Protein AF-A0A844Z0E2-F1 (afdb_monomer_lite)

Structure (mmCIF, N/CA/C/O backbone):
data_AF-A0A844Z0E2-F1
#
_entry.id   AF-A0A844Z0E2-F1
#
loop_
_atom_site.group_PDB
_atom_site.id
_atom_site.type_symbol
_atom_site.label_atom_id
_atom_site.label_alt_id
_atom_site.label_comp_id
_atom_site.label_asym_id
_atom_site.label_entity_id
_atom_site.label_seq_id
_atom_site.pdbx_PDB_ins_code
_atom_site.Cartn_x
_atom_site.Cartn_y
_atom_site.Cartn_z
_atom_site.occupancy
_atom_site.B_iso_or_equiv
_atom_site.auth_seq_id
_atom_site.auth_comp_id
_atom_site.auth_asym_id
_atom_site.auth_atom_id
_atom_site.pdbx_PDB_model_num
ATOM 1 N N . MET A 1 1 ? -2.773 -43.957 79.537 1.00 38.91 1 MET A N 1
ATOM 2 C CA . MET A 1 1 ? -1.539 -43.944 78.726 1.00 38.91 1 MET A CA 1
ATOM 3 C C . MET A 1 1 ? -1.920 -44.065 77.257 1.00 38.91 1 MET A C 1
ATOM 5 O O . MET A 1 1 ? -2.714 -44.929 76.933 1.00 38.91 1 MET A O 1
ATOM 9 N N . MET A 1 2 ? -1.406 -43.127 76.456 1.00 35.09 2 MET A N 1
ATOM 10 C CA . MET A 1 2 ? -1.197 -43.097 74.996 1.00 35.09 2 MET A CA 1
ATOM 11 C C . MET A 1 2 ? -2.259 -43.631 74.009 1.00 35.09 2 MET A C 1
ATOM 13 O O . MET A 1 2 ? -2.555 -44.814 73.916 1.00 35.09 2 MET A O 1
ATOM 17 N N . ARG A 1 3 ? -2.725 -42.669 73.198 1.00 41.31 3 ARG A N 1
ATOM 18 C CA . ARG A 1 3 ? -3.377 -42.765 71.882 1.00 41.31 3 ARG A CA 1
ATOM 19 C C . ARG A 1 3 ? -2.418 -43.295 70.801 1.00 41.31 3 ARG A C 1
ATOM 21 O O .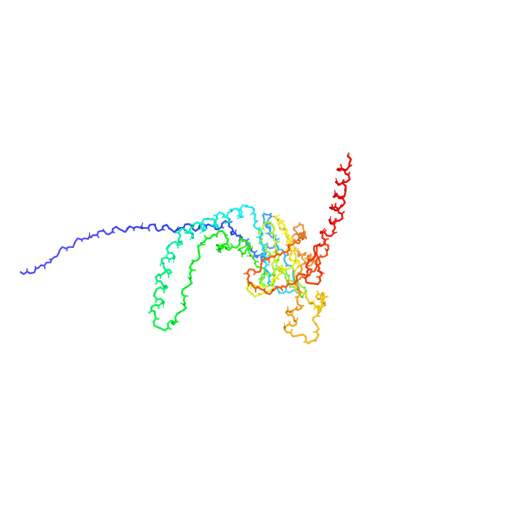 ARG A 1 3 ? -1.227 -43.026 70.920 1.00 41.31 3 ARG A O 1
ATOM 28 N N . ALA A 1 4 ? -2.983 -43.856 69.721 1.00 42.38 4 ALA A N 1
ATOM 29 C CA . ALA A 1 4 ? -2.605 -43.739 68.287 1.00 42.38 4 ALA A CA 1
ATOM 30 C C . ALA A 1 4 ? -2.852 -45.078 67.555 1.00 42.38 4 ALA A C 1
ATOM 32 O O . ALA A 1 4 ? -2.588 -46.125 68.124 1.00 42.38 4 ALA A O 1
ATOM 33 N N . ALA A 1 5 ? -3.306 -45.168 66.306 1.00 43.34 5 ALA A N 1
ATOM 34 C CA . ALA A 1 5 ? -3.869 -44.217 65.354 1.00 43.34 5 ALA A CA 1
ATOM 35 C C . ALA A 1 5 ? -4.550 -45.044 64.241 1.00 43.34 5 ALA A C 1
ATOM 37 O O . ALA A 1 5 ? -4.015 -46.064 63.811 1.00 43.34 5 ALA A O 1
ATOM 38 N N . LEU A 1 6 ? -5.719 -44.591 63.777 1.00 44.81 6 LEU A N 1
ATOM 39 C CA . LEU A 1 6 ? -6.310 -45.003 62.505 1.00 44.81 6 LEU A CA 1
ATOM 40 C C . LEU A 1 6 ? -5.523 -44.368 61.348 1.00 44.81 6 LEU A C 1
ATOM 42 O O . LEU A 1 6 ? -5.096 -43.219 61.443 1.00 44.81 6 LEU A O 1
ATOM 46 N N . SER A 1 7 ? -5.416 -45.065 60.221 1.00 41.72 7 SER A N 1
ATOM 47 C CA . SER A 1 7 ? -5.124 -44.451 58.922 1.00 41.72 7 SER A CA 1
ATOM 48 C C . SER A 1 7 ? -6.071 -45.036 57.883 1.00 41.72 7 SER A C 1
ATOM 50 O O . SER A 1 7 ? -5.912 -46.171 57.444 1.00 41.72 7 SER A O 1
ATOM 52 N N . ALA A 1 8 ? -7.092 -44.251 57.542 1.00 45.19 8 ALA A N 1
ATOM 53 C CA . ALA A 1 8 ? -7.965 -44.470 56.401 1.00 45.19 8 ALA A CA 1
ATOM 54 C C . ALA A 1 8 ? -7.398 -43.681 55.214 1.00 45.19 8 ALA A C 1
ATOM 56 O O . ALA A 1 8 ? -7.188 -42.472 55.305 1.00 45.19 8 ALA A O 1
ATOM 57 N N . VAL A 1 9 ? -7.129 -44.381 54.115 1.00 48.16 9 VAL A N 1
ATOM 58 C CA . VAL A 1 9 ? -6.693 -43.798 52.844 1.00 48.16 9 VAL A CA 1
ATOM 59 C C . VAL A 1 9 ? -7.925 -43.242 52.130 1.00 48.16 9 VAL A C 1
ATOM 61 O O . VAL A 1 9 ? -8.820 -43.995 51.756 1.00 48.16 9 VAL A O 1
ATOM 64 N N . ALA A 1 10 ? -7.979 -41.922 51.960 1.00 46.12 10 ALA A N 1
ATOM 65 C CA . ALA A 1 10 ? -8.990 -41.249 51.155 1.00 46.12 10 ALA A CA 1
ATOM 66 C C . ALA A 1 10 ? -8.540 -41.206 49.685 1.00 46.12 10 ALA A C 1
ATOM 68 O O . ALA A 1 10 ? -7.502 -40.626 49.365 1.00 46.12 10 ALA A O 1
ATOM 69 N N . LEU A 1 11 ? -9.331 -41.813 48.796 1.00 44.38 11 LEU A N 1
ATOM 70 C CA . LEU A 1 11 ? -9.227 -41.636 47.347 1.00 44.38 11 LEU A CA 1
ATOM 71 C C . LEU A 1 11 ? -9.666 -40.208 46.990 1.00 44.38 11 LEU A C 1
ATOM 73 O O . LEU A 1 11 ? -10.840 -39.864 47.121 1.00 44.38 11 LEU A O 1
ATOM 77 N N . ALA A 1 12 ? -8.733 -39.385 46.517 1.00 44.97 12 ALA A N 1
ATOM 78 C CA . ALA A 1 12 ? -9.038 -38.097 45.908 1.00 44.97 12 ALA A CA 1
ATOM 79 C C . ALA A 1 12 ? -9.375 -38.306 44.422 1.00 44.97 12 ALA A C 1
ATOM 81 O O . ALA A 1 12 ? -8.509 -38.652 43.619 1.00 44.97 12 ALA A O 1
ATOM 82 N N . ALA A 1 13 ? -10.641 -38.104 44.060 1.00 45.88 13 ALA A N 1
ATOM 83 C CA . ALA A 1 13 ? -11.079 -38.018 42.674 1.00 45.88 13 ALA A CA 1
ATOM 84 C C . ALA A 1 13 ? -10.630 -36.669 42.090 1.00 45.88 13 ALA A C 1
ATOM 86 O O . ALA A 1 13 ? -11.147 -35.616 42.462 1.00 45.88 13 ALA A O 1
ATOM 87 N N . ALA A 1 14 ? -9.647 -36.698 41.191 1.00 44.78 14 ALA A N 1
ATOM 88 C CA . ALA A 1 14 ? -9.224 -35.532 40.429 1.00 44.78 14 ALA A CA 1
ATOM 89 C C . ALA A 1 14 ? -10.253 -35.244 39.324 1.00 44.78 14 ALA A C 1
ATOM 91 O O . ALA A 1 14 ? -10.288 -35.902 38.285 1.00 44.78 14 ALA A O 1
ATOM 92 N N . SER A 1 15 ? -11.112 -34.258 39.562 1.00 45.56 15 SER A N 1
ATOM 93 C CA . SER A 1 15 ? -11.987 -33.663 38.558 1.00 45.56 15 SER A CA 1
ATOM 94 C C . SER A 1 15 ? -11.149 -32.907 37.521 1.00 45.56 15 SER A C 1
ATOM 96 O O . SER A 1 15 ? -10.687 -31.794 37.772 1.00 45.56 15 SER A O 1
ATOM 98 N N . LEU A 1 16 ? -10.956 -33.525 36.353 1.00 44.38 16 LEU A N 1
ATOM 99 C CA . LEU A 1 16 ? -10.471 -32.882 35.132 1.00 44.38 16 LEU A CA 1
ATOM 100 C C . LEU A 1 16 ? -11.496 -31.833 34.683 1.00 44.38 16 LEU A C 1
ATOM 102 O O . LEU A 1 16 ? -12.462 -32.136 33.986 1.00 44.38 16 LEU A O 1
ATOM 106 N N . ALA A 1 17 ? -11.287 -30.588 35.101 1.00 45.22 17 ALA A N 1
ATOM 107 C CA . ALA A 1 17 ? -11.922 -29.443 34.476 1.00 45.22 17 ALA A CA 1
ATOM 108 C C . ALA A 1 17 ? -11.353 -29.309 33.055 1.00 45.22 17 ALA A C 1
ATOM 110 O O . ALA A 1 17 ? -10.224 -28.859 32.866 1.00 45.22 17 ALA A O 1
ATOM 111 N N . LEU A 1 18 ? -12.135 -29.733 32.062 1.00 42.28 18 LEU A N 1
ATOM 112 C CA . LEU A 1 18 ? -11.982 -29.320 30.671 1.00 42.28 18 LEU A CA 1
ATOM 113 C C . LEU A 1 18 ? -12.127 -27.797 30.631 1.00 42.28 18 LEU A C 1
ATOM 115 O O . LEU A 1 18 ? -13.232 -27.261 30.560 1.00 42.28 18 LEU A O 1
ATOM 119 N N . THR A 1 19 ? -11.008 -27.086 30.721 1.00 39.78 19 THR A N 1
ATOM 120 C CA . THR A 1 19 ? -10.943 -25.684 30.335 1.00 39.78 19 THR A CA 1
ATOM 121 C C . THR A 1 19 ? -11.198 -25.638 28.835 1.00 39.78 19 THR A C 1
ATOM 123 O O . THR A 1 19 ? -10.321 -25.927 28.023 1.00 39.78 19 THR A O 1
ATOM 126 N N . ALA A 1 20 ? -12.438 -25.328 28.459 1.00 40.16 20 ALA A N 1
ATOM 127 C CA . ALA A 1 20 ? -12.763 -24.925 27.105 1.00 40.16 20 ALA A CA 1
ATOM 128 C C . ALA A 1 20 ? -11.902 -23.699 26.789 1.00 40.16 20 ALA A C 1
ATOM 130 O O . ALA A 1 20 ? -12.198 -22.586 27.219 1.00 40.16 20 ALA A O 1
ATOM 131 N N . VAL A 1 21 ? -10.785 -23.915 26.094 1.00 38.97 21 VAL A N 1
ATOM 132 C CA . VAL A 1 21 ? -10.086 -22.832 25.414 1.00 38.97 21 VAL A CA 1
ATOM 133 C C . VAL A 1 21 ? -11.130 -22.267 24.458 1.00 38.97 21 VAL A C 1
ATOM 135 O O . VAL A 1 21 ? -11.623 -23.036 23.626 1.00 38.97 21 VAL A O 1
ATOM 138 N N . PRO A 1 22 ? -11.553 -20.997 24.598 1.00 45.78 22 PRO A N 1
ATOM 139 C CA . PRO A 1 22 ? -12.484 -20.424 23.645 1.00 45.78 22 PRO A CA 1
ATOM 140 C C . PRO A 1 22 ? -11.850 -20.617 22.274 1.00 45.78 22 PRO A C 1
ATOM 142 O O . PRO A 1 22 ? -10.705 -20.206 22.061 1.00 45.78 22 PRO A O 1
ATOM 145 N N . LEU A 1 23 ? -12.558 -21.325 21.389 1.00 39.97 23 LEU A N 1
ATOM 146 C CA . LEU A 1 23 ? -12.176 -21.442 19.993 1.00 39.97 23 LEU A CA 1
ATOM 147 C C . LEU A 1 23 ? -12.015 -20.000 19.526 1.00 39.97 23 LEU A C 1
ATOM 149 O O . LEU A 1 23 ? -12.993 -19.257 19.459 1.00 39.97 23 LEU A O 1
ATOM 153 N N . ARG A 1 24 ? -10.769 -19.564 19.345 1.00 45.09 24 ARG A N 1
ATOM 154 C CA . ARG A 1 24 ? -10.482 -18.221 18.871 1.00 45.09 24 ARG A CA 1
ATOM 155 C C . ARG A 1 24 ? -11.102 -18.190 17.483 1.00 45.09 24 ARG A C 1
ATOM 157 O O . ARG A 1 24 ? -10.593 -18.868 16.594 1.00 45.09 24 ARG A O 1
ATOM 164 N N . ALA A 1 25 ? -12.261 -17.544 17.353 1.00 53.84 25 ALA A N 1
ATOM 165 C CA . ALA A 1 25 ? -12.946 -17.437 16.078 1.00 53.84 25 ALA A CA 1
ATOM 166 C C . ALA A 1 25 ? -11.911 -16.922 15.077 1.00 53.84 25 ALA A C 1
ATOM 168 O O . ALA A 1 25 ? -11.256 -15.910 15.342 1.00 53.84 25 ALA A O 1
ATOM 169 N N . GLN A 1 26 ? -11.670 -17.693 14.015 1.00 62.66 26 GLN A N 1
ATOM 170 C CA . GLN A 1 26 ? -10.791 -17.253 12.940 1.00 62.66 26 GLN A CA 1
ATOM 171 C C . GLN A 1 26 ? -11.344 -15.921 12.457 1.00 62.66 26 GLN A C 1
ATOM 173 O O . GLN A 1 26 ? -12.541 -15.833 12.192 1.00 62.66 26 GLN A O 1
ATOM 178 N N . ASP A 1 27 ? -10.502 -14.890 12.428 1.00 70.75 27 ASP A N 1
ATOM 179 C CA . ASP A 1 27 ? -10.908 -13.589 11.920 1.00 70.75 27 ASP A CA 1
ATOM 180 C C . ASP A 1 27 ? -11.259 -13.773 10.434 1.00 70.75 27 ASP A C 1
ATOM 182 O O . ASP A 1 27 ? -10.357 -14.034 9.636 1.00 70.75 27 ASP A O 1
ATOM 186 N N . PRO A 1 28 ? -12.543 -13.680 10.044 1.00 68.75 28 PRO A N 1
ATOM 187 C CA . PRO A 1 28 ? -12.964 -13.879 8.656 1.00 68.75 28 PRO A CA 1
ATOM 188 C C . PRO A 1 28 ? -12.403 -12.798 7.718 1.00 68.75 28 PRO A C 1
ATOM 190 O O . PRO A 1 28 ? -12.482 -12.928 6.498 1.00 68.75 28 PRO A O 1
ATOM 193 N N . THR A 1 29 ? -11.830 -11.730 8.280 1.00 74.75 29 THR A N 1
ATOM 194 C CA . THR A 1 29 ? -11.151 -10.664 7.545 1.00 74.75 29 THR A CA 1
ATOM 195 C C . THR A 1 29 ? -9.641 -10.885 7.426 1.00 74.75 29 THR A C 1
ATOM 197 O O . THR A 1 29 ? -8.971 -10.107 6.740 1.00 74.75 29 THR A O 1
ATOM 200 N N . ALA A 1 30 ? -9.093 -11.944 8.032 1.00 81.00 30 ALA A N 1
ATOM 201 C CA . ALA A 1 30 ? -7.705 -12.332 7.828 1.00 81.00 30 ALA A CA 1
ATOM 202 C C . ALA A 1 30 ? -7.477 -12.817 6.389 1.00 81.00 30 ALA A C 1
ATOM 204 O O . ALA A 1 30 ? -8.373 -13.337 5.722 1.00 81.00 30 ALA A O 1
ATOM 205 N N . PHE A 1 31 ? -6.252 -12.646 5.907 1.00 89.31 31 PHE A N 1
ATOM 206 C CA . PHE A 1 31 ? -5.816 -13.152 4.614 1.00 89.31 31 PHE A CA 1
ATOM 207 C C . PHE A 1 31 ? -4.377 -13.647 4.724 1.00 89.31 31 PHE A C 1
ATOM 209 O O . PHE A 1 31 ? -3.625 -13.228 5.607 1.00 89.31 31 PHE A O 1
ATOM 216 N N . GLU A 1 32 ? -4.002 -14.544 3.821 1.00 90.62 32 GLU A N 1
ATOM 217 C CA . GLU A 1 32 ? -2.660 -15.110 3.769 1.00 90.62 32 GLU A CA 1
ATOM 218 C C . GLU A 1 32 ? -1.903 -14.567 2.560 1.00 90.62 32 GLU A C 1
ATOM 220 O O . GLU A 1 32 ? -2.464 -14.361 1.484 1.00 90.62 32 GLU A O 1
ATOM 225 N N . TYR A 1 33 ? -0.607 -14.349 2.751 1.00 95.31 33 TYR A N 1
ATOM 226 C CA . TYR A 1 33 ? 0.342 -14.062 1.687 1.00 95.31 33 TYR A CA 1
ATOM 227 C C . TYR A 1 33 ? 1.681 -14.704 2.046 1.00 95.31 33 TYR A C 1
ATOM 229 O O . TYR A 1 33 ? 2.017 -14.856 3.225 1.00 95.31 33 TYR A O 1
ATOM 237 N N . ARG A 1 34 ? 2.459 -15.112 1.043 1.00 95.81 34 ARG A N 1
ATOM 238 C CA . ARG A 1 34 ? 3.703 -15.856 1.282 1.00 95.81 34 ARG A CA 1
ATOM 239 C C . ARG A 1 34 ? 4.715 -15.640 0.171 1.00 95.81 34 ARG A C 1
ATOM 241 O O . ARG A 1 34 ? 4.372 -15.714 -1.001 1.00 95.81 34 ARG A O 1
ATOM 248 N N . ALA A 1 35 ? 5.979 -15.454 0.542 1.00 96.19 35 ALA A N 1
ATOM 249 C CA . ALA A 1 35 ? 7.072 -15.420 -0.422 1.00 96.19 35 ALA A CA 1
ATOM 250 C C . ALA A 1 35 ? 7.248 -16.791 -1.094 1.00 96.19 35 ALA A C 1
ATOM 252 O O . ALA A 1 35 ? 7.368 -17.813 -0.413 1.00 96.19 35 ALA A O 1
ATOM 253 N N . VAL A 1 36 ? 7.323 -16.807 -2.420 1.00 94.81 36 VAL A N 1
ATOM 254 C CA . VAL A 1 36 ? 7.721 -17.983 -3.195 1.00 94.81 36 VAL A CA 1
ATOM 255 C C . VAL A 1 36 ? 9.24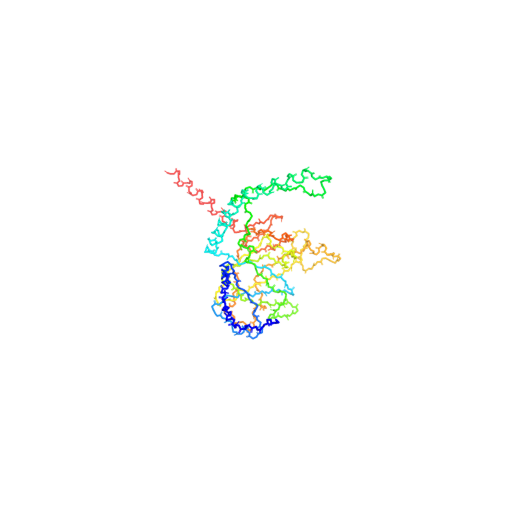7 -18.001 -3.259 1.00 94.81 36 VAL A C 1
ATOM 257 O O . VAL A 1 36 ? 9.865 -17.044 -3.716 1.00 94.81 36 VAL A O 1
ATOM 260 N N . THR A 1 37 ? 9.875 -19.073 -2.775 1.00 86.44 37 THR A N 1
ATOM 261 C CA . THR A 1 37 ? 11.340 -19.169 -2.669 1.00 86.44 37 THR A CA 1
ATOM 262 C C . THR A 1 37 ? 11.893 -20.393 -3.398 1.00 86.44 37 THR A C 1
ATOM 264 O O . THR A 1 37 ? 11.257 -21.445 -3.465 1.00 86.44 37 THR A O 1
ATOM 267 N N . GLY A 1 38 ? 13.116 -20.271 -3.929 1.00 76.19 38 GLY A N 1
ATOM 268 C CA . GLY A 1 38 ? 13.888 -21.393 -4.473 1.00 76.19 38 GLY A CA 1
ATOM 269 C C . GLY A 1 38 ? 13.162 -22.190 -5.566 1.00 76.19 38 GLY A C 1
ATOM 270 O O . GLY A 1 38 ? 12.667 -21.618 -6.531 1.00 76.19 38 GLY A O 1
ATOM 271 N N . ARG A 1 39 ? 13.111 -23.522 -5.402 1.00 63.53 39 ARG A N 1
ATOM 272 C CA . ARG A 1 39 ? 12.500 -24.476 -6.353 1.00 63.53 39 ARG A CA 1
ATOM 273 C C . ARG A 1 39 ? 10.981 -24.334 -6.490 1.00 63.53 39 ARG A C 1
ATOM 275 O O . ARG A 1 39 ? 10.416 -24.835 -7.451 1.00 63.53 39 ARG A O 1
ATOM 282 N N . SER A 1 40 ? 10.319 -23.648 -5.557 1.00 74.19 40 SER A N 1
ATOM 283 C CA . SER A 1 40 ? 8.864 -23.462 -5.592 1.00 74.19 40 SER A CA 1
ATOM 284 C C . SER A 1 40 ? 8.403 -22.569 -6.747 1.00 74.19 40 SER A C 1
ATOM 286 O O . SER A 1 40 ? 7.227 -22.586 -7.084 1.00 74.19 40 SER A O 1
ATOM 288 N N . VAL A 1 41 ? 9.314 -21.804 -7.364 1.00 79.38 41 VAL A N 1
ATOM 289 C CA . VAL A 1 41 ? 9.002 -20.964 -8.532 1.00 79.38 41 VAL A CA 1
ATOM 290 C C . VAL A 1 41 ? 8.624 -21.816 -9.751 1.00 79.38 41 VAL A C 1
ATOM 292 O O . VAL A 1 41 ? 7.747 -21.426 -10.507 1.00 79.38 41 VAL A O 1
ATOM 295 N N . GLU A 1 42 ? 9.215 -23.004 -9.901 1.00 76.50 42 GLU A N 1
ATOM 296 C CA . GLU A 1 42 ? 8.946 -23.916 -11.026 1.00 76.50 42 GLU A CA 1
ATOM 297 C C . GLU A 1 42 ? 7.621 -24.690 -10.862 1.00 76.50 42 GLU A C 1
ATOM 299 O O . GLU A 1 42 ? 7.166 -25.351 -11.793 1.00 76.50 42 GLU A O 1
ATOM 304 N N . ALA A 1 43 ? 6.994 -24.623 -9.681 1.00 86.31 43 ALA A N 1
ATOM 305 C CA . ALA A 1 43 ? 5.803 -25.389 -9.316 1.00 86.31 43 ALA A CA 1
ATOM 306 C C . ALA A 1 43 ? 4.718 -24.487 -8.703 1.00 86.31 43 ALA A C 1
ATOM 308 O O . ALA A 1 43 ? 4.263 -24.712 -7.579 1.00 86.31 43 ALA A O 1
ATOM 309 N N . LEU A 1 44 ? 4.324 -23.441 -9.435 1.00 93.06 44 LEU A N 1
ATOM 310 C CA . LEU A 1 44 ? 3.231 -22.559 -9.025 1.00 93.06 44 LEU A CA 1
ATOM 311 C C . LEU A 1 44 ? 1.883 -23.294 -9.078 1.00 93.06 44 LEU A C 1
ATOM 313 O O . LEU A 1 44 ? 1.573 -24.002 -10.035 1.00 93.06 44 LEU A O 1
ATOM 317 N N . ASP A 1 45 ? 1.074 -23.106 -8.040 1.00 93.62 45 ASP A N 1
ATOM 318 C CA . ASP A 1 45 ? -0.267 -23.666 -7.914 1.00 93.62 45 ASP A CA 1
ATOM 319 C C . ASP A 1 45 ? -1.251 -22.855 -8.781 1.00 93.62 45 ASP A C 1
ATOM 321 O O . ASP A 1 45 ? -1.444 -21.659 -8.534 1.00 93.62 45 ASP A O 1
ATOM 325 N N . PRO A 1 46 ? -1.919 -23.469 -9.776 1.00 94.19 46 PRO A N 1
ATOM 326 C CA . PRO A 1 46 ? -2.834 -22.760 -10.668 1.00 94.19 46 PRO A CA 1
ATOM 327 C C . PRO A 1 46 ? -4.103 -22.249 -9.967 1.00 94.19 46 PRO A C 1
ATOM 329 O O . PRO A 1 46 ? -4.856 -21.476 -10.554 1.00 94.19 46 PRO A O 1
ATOM 332 N N . THR A 1 47 ? -4.369 -22.664 -8.728 1.00 95.56 47 THR A N 1
ATOM 333 C CA . THR A 1 47 ? -5.501 -22.174 -7.926 1.00 95.56 47 THR A CA 1
ATOM 334 C C . THR A 1 47 ? -5.177 -20.894 -7.155 1.00 95.56 47 THR A C 1
ATOM 336 O O . THR A 1 47 ? -6.076 -20.263 -6.596 1.00 95.56 47 THR A O 1
ATOM 339 N N . LYS A 1 48 ? -3.903 -20.485 -7.126 1.00 96.81 48 LYS A N 1
ATOM 340 C CA . LYS A 1 48 ? -3.414 -19.324 -6.379 1.00 96.81 48 LYS A CA 1
ATOM 341 C C . LYS A 1 48 ? -3.100 -18.158 -7.301 1.00 96.81 48 LYS A C 1
ATOM 343 O O . LYS A 1 48 ? -2.775 -18.348 -8.469 1.00 96.81 48 LYS A O 1
ATOM 348 N N . ALA A 1 49 ? -3.208 -16.945 -6.771 1.00 98.06 49 ALA A N 1
ATOM 349 C CA . ALA A 1 49 ? -2.768 -15.740 -7.457 1.00 98.06 49 ALA A CA 1
ATOM 350 C C . ALA A 1 49 ? -1.369 -15.348 -6.977 1.00 98.06 49 ALA A C 1
ATOM 352 O O . ALA A 1 49 ? -0.998 -15.585 -5.823 1.00 98.06 49 ALA A O 1
ATOM 353 N N . TYR A 1 50 ? -0.598 -14.735 -7.869 1.00 98.19 50 TYR A N 1
ATOM 354 C CA . TYR A 1 50 ? 0.770 -14.337 -7.582 1.00 98.19 50 TYR A CA 1
ATOM 355 C C . TYR A 1 50 ? 1.026 -12.887 -7.975 1.00 98.19 50 TYR A C 1
ATOM 357 O O . TYR A 1 50 ? 0.552 -12.411 -9.007 1.00 98.19 50 TYR A O 1
ATOM 365 N N . LEU A 1 51 ? 1.825 -12.204 -7.160 1.00 98.56 51 LEU A N 1
ATOM 366 C CA . LEU A 1 51 ? 2.340 -10.867 -7.419 1.00 98.56 51 LEU A CA 1
ATOM 367 C C . LEU A 1 51 ? 3.858 -10.951 -7.597 1.00 98.56 51 LEU A C 1
ATOM 369 O O . LEU A 1 51 ? 4.574 -11.345 -6.672 1.00 98.56 51 LEU A O 1
ATOM 373 N N . LEU A 1 52 ? 4.333 -10.588 -8.788 1.00 98.31 52 LEU A N 1
ATOM 374 C CA . LEU A 1 52 ? 5.751 -10.423 -9.093 1.00 98.31 52 LEU A CA 1
ATOM 375 C C . LEU A 1 52 ? 6.093 -8.935 -9.039 1.00 98.31 52 LEU A C 1
ATOM 377 O O . LEU A 1 52 ? 5.564 -8.139 -9.810 1.00 98.31 52 LEU A O 1
ATOM 381 N N . VAL A 1 53 ? 6.983 -8.565 -8.129 1.00 98.25 53 VAL A N 1
ATOM 382 C CA . VAL A 1 53 ? 7.448 -7.188 -7.969 1.00 98.25 53 VAL A CA 1
ATOM 383 C C . VAL A 1 53 ? 8.863 -7.076 -8.509 1.00 98.25 53 VAL A C 1
ATOM 385 O O . VAL A 1 53 ? 9.763 -7.772 -8.040 1.00 98.25 53 VAL A O 1
ATOM 388 N N . GLU A 1 54 ? 9.048 -6.180 -9.468 1.00 98.00 54 GLU A N 1
ATOM 389 C CA . GLU A 1 54 ? 10.335 -5.775 -10.020 1.00 98.00 54 GLU A CA 1
ATOM 390 C C . GLU A 1 54 ? 10.751 -4.419 -9.437 1.00 98.00 54 GLU A C 1
ATOM 392 O O . GLU A 1 54 ? 9.950 -3.485 -9.373 1.00 98.00 54 GLU A O 1
ATOM 397 N N . ALA A 1 55 ? 12.017 -4.283 -9.046 1.00 97.19 55 ALA A N 1
ATOM 398 C CA . ALA A 1 55 ? 12.606 -3.001 -8.660 1.00 97.19 55 ALA A CA 1
ATOM 399 C C . ALA A 1 55 ? 14.096 -2.944 -9.032 1.00 97.19 55 ALA A C 1
ATOM 401 O O . ALA A 1 55 ? 14.734 -3.991 -9.075 1.00 97.19 55 ALA A O 1
ATOM 402 N N . PRO A 1 56 ? 14.705 -1.759 -9.237 1.00 93.88 56 PRO A N 1
ATOM 403 C CA . PRO A 1 56 ? 16.121 -1.633 -9.617 1.00 93.88 56 PRO A CA 1
ATOM 404 C C . PRO A 1 56 ? 17.118 -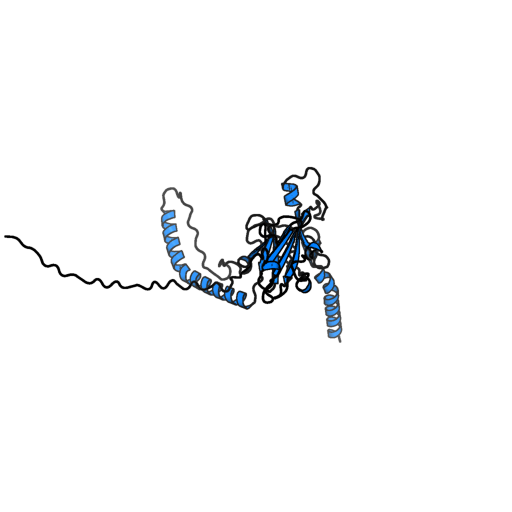1.992 -8.501 1.00 93.88 56 PRO A C 1
ATOM 406 O O . PRO A 1 56 ? 18.328 -1.963 -8.693 1.00 93.88 56 P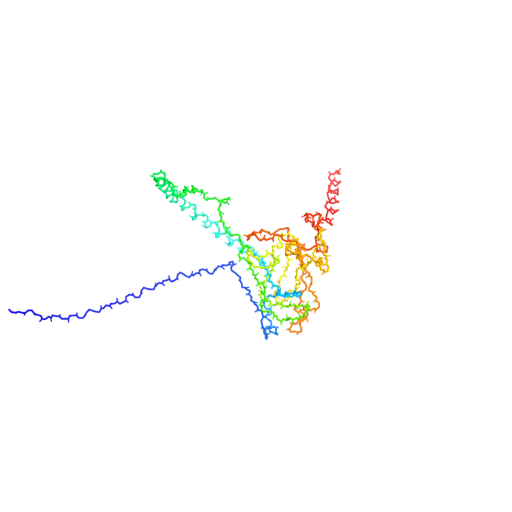RO A O 1
ATOM 409 N N . GLY A 1 57 ? 16.628 -2.299 -7.305 1.00 92.06 57 GLY A N 1
ATOM 410 C CA . GLY A 1 57 ? 17.438 -2.639 -6.148 1.00 92.06 57 GLY A CA 1
ATOM 411 C C . GLY A 1 57 ? 16.555 -3.141 -5.021 1.00 92.06 57 GLY A C 1
ATOM 412 O O . GLY A 1 57 ? 15.362 -3.362 -5.210 1.00 92.06 57 GLY A O 1
ATOM 413 N N . MET A 1 58 ? 17.139 -3.318 -3.839 1.00 92.38 58 MET A N 1
ATOM 414 C CA . MET A 1 58 ? 16.408 -3.770 -2.661 1.00 92.38 58 MET A CA 1
ATOM 415 C C . MET A 1 58 ? 15.330 -2.757 -2.266 1.00 92.38 58 MET A C 1
ATOM 417 O O . MET A 1 58 ? 15.630 -1.596 -2.000 1.00 92.38 58 MET A O 1
ATOM 421 N N . ILE A 1 59 ? 14.089 -3.224 -2.184 1.00 93.12 59 ILE A N 1
ATOM 422 C CA . ILE A 1 59 ? 12.951 -2.419 -1.755 1.00 93.12 59 ILE A CA 1
ATOM 423 C C . ILE A 1 59 ? 12.220 -3.088 -0.602 1.00 93.12 59 ILE A C 1
ATOM 425 O O . ILE A 1 59 ? 12.318 -4.294 -0.377 1.00 93.12 59 ILE A O 1
ATOM 429 N N . LEU A 1 60 ? 11.441 -2.276 0.093 1.00 95.19 60 LEU A N 1
ATOM 430 C CA . LEU A 1 60 ? 10.406 -2.721 0.999 1.00 95.19 60 LEU A CA 1
ATOM 431 C C . LEU A 1 60 ? 9.124 -2.067 0.517 1.00 95.19 60 LEU A C 1
ATOM 433 O O . LEU A 1 60 ? 9.075 -0.846 0.447 1.00 95.19 60 LEU A O 1
ATOM 437 N N . SER A 1 61 ? 8.136 -2.845 0.102 1.00 95.38 61 SER A N 1
ATOM 438 C CA . SER A 1 61 ? 6.895 -2.313 -0.466 1.00 95.38 61 SER A CA 1
ATOM 439 C C . SER A 1 61 ? 5.700 -2.795 0.322 1.00 95.38 61 SER A C 1
ATOM 441 O O . SER A 1 61 ? 5.671 -3.932 0.789 1.00 95.38 61 SER A O 1
ATOM 443 N N . THR A 1 62 ? 4.721 -1.917 0.475 1.00 95.38 62 THR A N 1
ATOM 444 C CA . THR A 1 62 ? 3.497 -2.193 1.210 1.00 95.38 62 THR A CA 1
ATOM 445 C C . THR A 1 62 ? 2.309 -2.136 0.262 1.00 95.38 62 THR A C 1
ATOM 447 O O . THR A 1 62 ? 2.172 -1.205 -0.533 1.00 95.38 62 THR A O 1
ATOM 450 N N . TRP A 1 63 ? 1.435 -3.124 0.388 1.00 95.69 63 TRP A N 1
ATOM 451 C CA . TRP A 1 63 ? 0.304 -3.375 -0.494 1.00 95.69 63 TRP A CA 1
ATOM 452 C C . TRP A 1 63 ? -0.962 -3.568 0.332 1.00 95.69 63 TRP A C 1
ATOM 454 O O . TRP A 1 63 ? -0.896 -3.965 1.495 1.00 95.69 63 TRP A O 1
ATOM 464 N N . LEU A 1 64 ? -2.107 -3.284 -0.275 1.00 94.94 64 LEU A N 1
ATOM 465 C CA . LEU A 1 64 ? -3.436 -3.426 0.310 1.00 94.94 64 LEU A CA 1
ATOM 466 C C . LEU A 1 64 ? -4.232 -4.426 -0.515 1.00 94.94 64 LEU A C 1
ATOM 468 O O . LEU A 1 64 ? -4.300 -4.279 -1.731 1.00 94.94 64 LEU A O 1
ATOM 472 N N . VAL A 1 65 ? -4.855 -5.403 0.135 1.00 95.56 65 VAL A N 1
ATOM 473 C CA . VAL A 1 65 ? -5.850 -6.276 -0.496 1.00 95.56 65 VAL A CA 1
ATOM 474 C C . VAL A 1 65 ? -7.223 -5.689 -0.235 1.00 95.56 65 VAL A C 1
ATOM 476 O O . VAL A 1 65 ? -7.651 -5.586 0.919 1.00 95.56 65 VAL A O 1
ATOM 479 N N . MET A 1 66 ? -7.931 -5.337 -1.300 1.00 93.62 66 MET A N 1
ATOM 480 C CA . MET A 1 66 ? -9.251 -4.747 -1.158 1.00 93.62 66 MET A CA 1
ATOM 481 C C . MET A 1 66 ? -10.262 -5.791 -0.693 1.00 93.62 66 MET A C 1
ATOM 483 O O . MET A 1 66 ? -10.285 -6.903 -1.227 1.00 93.62 66 MET A O 1
ATOM 487 N N . PRO A 1 67 ? -11.071 -5.467 0.329 1.00 92.69 67 PRO A N 1
ATOM 488 C CA . PRO A 1 67 ? -12.056 -6.399 0.829 1.00 92.69 67 PRO A CA 1
ATOM 489 C C . PRO A 1 67 ? -13.223 -6.532 -0.147 1.00 92.69 67 PRO A C 1
ATOM 491 O O . PRO A 1 67 ? -13.691 -5.539 -0.722 1.00 92.69 67 PRO A O 1
ATOM 494 N N . ASP A 1 68 ? -13.704 -7.763 -0.286 1.00 91.19 68 ASP A N 1
ATOM 495 C CA . ASP A 1 68 ? -14.939 -8.062 -1.001 1.00 91.19 68 ASP A CA 1
ATOM 496 C C . ASP A 1 68 ? -16.182 -7.643 -0.192 1.00 91.19 68 ASP A C 1
ATOM 498 O O . ASP A 1 68 ? -16.105 -7.197 0.958 1.00 91.19 68 ASP A O 1
ATOM 502 N N . GLU A 1 69 ? -17.355 -7.751 -0.812 1.00 91.88 69 GLU A N 1
ATOM 503 C CA . GLU A 1 69 ? -18.623 -7.356 -0.197 1.00 91.88 69 GLU A CA 1
ATOM 504 C C . GLU A 1 69 ? -18.947 -8.166 1.067 1.00 91.88 69 GLU A C 1
ATOM 506 O O . GLU A 1 69 ? -19.416 -7.603 2.059 1.00 91.88 69 GLU A O 1
ATOM 511 N N . ALA A 1 70 ? -18.641 -9.466 1.077 1.00 91.00 70 ALA A N 1
ATOM 512 C CA . ALA A 1 70 ? -18.895 -10.325 2.228 1.00 91.00 70 ALA A CA 1
ATOM 513 C C . ALA A 1 70 ? -18.014 -9.925 3.422 1.00 91.00 70 ALA A C 1
ATOM 515 O O . ALA A 1 70 ? -18.498 -9.833 4.550 1.00 91.00 70 ALA A O 1
ATOM 516 N N . GLN A 1 71 ? -16.742 -9.613 3.172 1.00 91.50 71 GLN A N 1
ATOM 517 C CA . GLN A 1 71 ? -15.802 -9.114 4.175 1.00 91.50 71 GLN A CA 1
ATOM 518 C C . GLN A 1 71 ? -16.218 -7.741 4.715 1.00 91.50 71 GLN A C 1
ATOM 520 O O . GLN A 1 71 ? -16.108 -7.503 5.918 1.00 91.50 71 GLN A O 1
ATOM 525 N N . ARG A 1 72 ? -16.735 -6.846 3.861 1.00 92.81 72 ARG A N 1
ATOM 526 C CA . ARG A 1 72 ? -17.279 -5.547 4.297 1.00 92.81 72 ARG A CA 1
ATOM 527 C C . ARG A 1 72 ? -18.511 -5.717 5.183 1.00 92.81 72 ARG A C 1
ATOM 529 O O . ARG A 1 72 ? -18.580 -5.104 6.246 1.00 92.81 72 ARG A O 1
ATOM 536 N N . ALA A 1 73 ? -19.451 -6.573 4.787 1.00 93.56 73 ALA A N 1
ATOM 537 C CA . ALA A 1 73 ? -20.655 -6.852 5.569 1.00 93.56 73 ALA A CA 1
ATOM 538 C C . ALA A 1 73 ? -20.325 -7.484 6.931 1.00 93.56 73 ALA A C 1
ATOM 540 O O . ALA A 1 73 ? -20.924 -7.152 7.956 1.00 93.56 73 ALA A O 1
ATOM 541 N N . GLU A 1 74 ? -19.340 -8.378 6.952 1.00 92.44 74 GLU A N 1
ATOM 542 C CA . GLU A 1 74 ? -18.812 -8.987 8.166 1.00 92.44 74 GLU A CA 1
ATOM 543 C C . GLU A 1 74 ? -18.198 -7.953 9.113 1.00 92.44 74 GLU A C 1
ATOM 545 O O . GLU A 1 74 ? -18.556 -7.905 10.292 1.00 92.44 74 GLU A O 1
ATOM 550 N N . TRP A 1 75 ? -17.309 -7.103 8.595 1.00 93.56 75 TRP A N 1
ATOM 551 C CA . TRP A 1 75 ? -16.684 -6.033 9.367 1.00 93.56 75 TRP A CA 1
ATOM 552 C C . TRP A 1 75 ? -17.722 -5.070 9.945 1.00 93.56 75 TRP A C 1
ATOM 554 O O . TRP A 1 75 ? -17.635 -4.727 11.124 1.00 93.56 75 TRP A O 1
ATOM 564 N N . GLU A 1 76 ? -18.737 -4.692 9.164 1.00 94.62 76 GLU A N 1
ATOM 565 C CA . GLU A 1 76 ? -19.790 -3.788 9.633 1.00 94.62 76 GLU A CA 1
ATOM 566 C C . GLU A 1 76 ? -20.607 -4.437 10.751 1.00 94.62 76 GLU A C 1
ATOM 568 O O . GLU A 1 76 ? -20.876 -3.815 11.779 1.00 94.62 76 GLU A O 1
ATOM 573 N N . ARG A 1 77 ? -20.929 -5.729 10.627 1.00 95.31 77 ARG A N 1
ATOM 574 C CA . ARG A 1 77 ? -21.611 -6.460 11.698 1.00 95.31 77 ARG A CA 1
ATOM 575 C C . ARG A 1 77 ? -20.783 -6.490 12.984 1.00 95.31 77 ARG A C 1
ATOM 577 O O . ARG A 1 77 ? -21.333 -6.287 14.068 1.00 95.31 77 ARG A O 1
ATOM 584 N N . GLN A 1 78 ? -19.476 -6.727 12.879 1.00 94.12 78 GLN A N 1
ATOM 585 C CA . GLN A 1 78 ? -18.569 -6.710 14.030 1.00 94.12 78 GLN A CA 1
ATOM 586 C C . GLN A 1 78 ? -18.476 -5.315 14.657 1.00 94.12 78 GLN A C 1
ATOM 588 O O . GLN A 1 78 ? -18.542 -5.190 15.881 1.00 94.12 78 GLN A O 1
ATOM 593 N N . ARG A 1 79 ? -18.389 -4.267 13.830 1.00 95.00 79 ARG A N 1
ATOM 594 C CA . ARG A 1 79 ? -18.394 -2.868 14.269 1.00 95.00 79 ARG A CA 1
ATOM 595 C C . ARG A 1 79 ? -19.666 -2.533 15.043 1.00 95.00 79 ARG A C 1
ATOM 597 O O . ARG A 1 79 ? -19.575 -1.977 16.134 1.00 95.00 79 ARG A O 1
ATOM 604 N N . GLN A 1 80 ? -20.836 -2.903 14.521 1.00 97.00 80 GLN A N 1
ATOM 605 C CA . GLN A 1 80 ? -22.122 -2.647 15.177 1.00 97.00 80 GLN A CA 1
ATOM 606 C C . GLN A 1 80 ? -22.264 -3.413 16.498 1.00 97.00 80 GLN A C 1
ATOM 608 O O . GLN A 1 80 ? -22.737 -2.852 17.488 1.00 97.00 80 GLN A O 1
ATOM 613 N N . ALA A 1 81 ? -21.803 -4.666 16.556 1.00 95.94 81 ALA A N 1
ATOM 614 C CA . ALA A 1 81 ? -21.790 -5.437 17.798 1.00 95.94 81 ALA A CA 1
ATOM 615 C C . ALA A 1 81 ? -20.894 -4.783 18.867 1.00 95.94 81 ALA A C 1
ATOM 617 O O . ALA A 1 81 ? -21.309 -4.631 20.016 1.00 95.94 81 ALA A O 1
ATOM 618 N N . ALA A 1 82 ? -19.697 -4.334 18.480 1.00 96.12 82 ALA A N 1
ATOM 619 C CA . ALA A 1 82 ? -18.775 -3.662 19.389 1.00 96.12 82 ALA A CA 1
ATOM 620 C C . ALA A 1 82 ? -19.273 -2.276 19.830 1.00 96.12 82 ALA A C 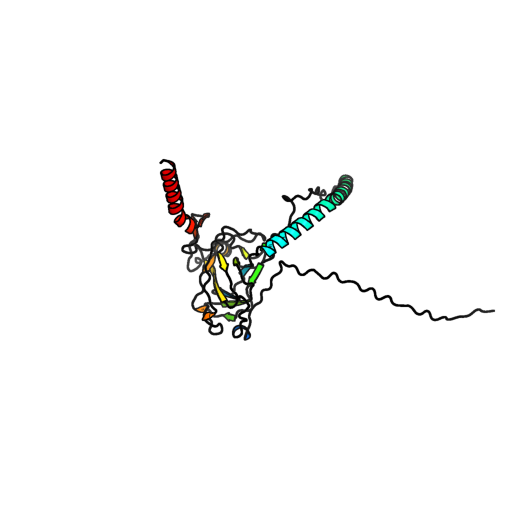1
ATOM 622 O O . ALA A 1 82 ? -19.084 -1.895 20.986 1.00 96.12 82 ALA A O 1
ATOM 623 N N . LEU A 1 83 ? -19.947 -1.534 18.944 1.00 97.62 83 LEU A N 1
ATOM 624 C CA . LEU A 1 83 ? -20.611 -0.280 19.297 1.00 97.62 83 LEU A CA 1
ATOM 625 C C . LEU A 1 83 ? -21.700 -0.523 20.349 1.00 97.62 83 LEU A C 1
ATOM 627 O O . LEU A 1 83 ? -21.734 0.174 21.362 1.00 97.62 83 LEU A O 1
ATOM 631 N N . ALA A 1 84 ? -22.553 -1.532 20.150 1.00 97.94 84 ALA A N 1
ATOM 632 C CA . ALA A 1 84 ? -23.604 -1.878 21.103 1.00 97.94 84 ALA A CA 1
ATOM 633 C C . ALA A 1 84 ? -23.032 -2.244 22.486 1.00 97.94 84 ALA A C 1
ATOM 635 O O . ALA A 1 84 ? -23.543 -1.783 23.509 1.00 97.94 84 ALA A O 1
ATOM 636 N N . GLU A 1 85 ? -21.936 -3.006 22.528 1.00 97.69 85 GLU A N 1
ATOM 637 C CA . GLU A 1 85 ? -21.222 -3.311 23.772 1.00 97.69 85 GLU A CA 1
ATOM 638 C C . GLU A 1 85 ? -20.647 -2.042 24.428 1.00 97.69 85 GLU A C 1
ATOM 640 O O . GLU A 1 85 ? -20.805 -1.829 25.633 1.00 97.69 85 GLU A O 1
ATOM 645 N N . ALA A 1 86 ? -20.035 -1.152 23.643 1.00 97.44 86 ALA A N 1
ATOM 646 C CA . ALA A 1 86 ? -19.459 0.094 24.141 1.00 97.44 86 ALA A CA 1
ATOM 647 C C . ALA A 1 86 ? -20.515 1.056 24.715 1.00 97.44 86 ALA A C 1
ATOM 649 O O . ALA A 1 86 ? -20.243 1.725 25.724 1.00 97.44 86 ALA A O 1
ATOM 650 N N . VAL A 1 87 ? -21.700 1.111 24.093 1.00 97.94 87 VAL A N 1
ATOM 651 C CA . VAL A 1 87 ? -22.882 1.841 24.580 1.00 97.94 87 VAL A CA 1
ATOM 652 C C . VAL A 1 87 ? -23.375 1.225 25.888 1.00 97.94 87 VAL A C 1
ATOM 654 O O . VAL A 1 87 ? -23.526 1.936 26.880 1.00 97.94 87 VAL A O 1
ATOM 657 N N . ALA A 1 88 ? -23.534 -0.100 25.951 1.00 97.88 88 ALA A N 1
ATOM 658 C CA . ALA A 1 88 ? -23.963 -0.789 27.170 1.00 97.88 88 ALA A CA 1
ATOM 659 C C . ALA A 1 88 ? -22.984 -0.587 28.345 1.00 97.88 88 ALA A C 1
ATOM 661 O O . ALA A 1 88 ? -23.404 -0.457 29.496 1.00 97.88 88 ALA A O 1
ATOM 662 N N . ALA A 1 89 ? -21.679 -0.501 28.070 1.00 97.56 89 ALA A N 1
ATOM 663 C CA . ALA A 1 89 ? -20.642 -0.249 29.071 1.00 97.56 89 ALA A CA 1
ATOM 664 C C . ALA A 1 89 ? -20.523 1.231 29.499 1.00 97.56 89 ALA A C 1
ATOM 666 O O . ALA A 1 89 ? -19.861 1.538 30.499 1.00 97.56 89 ALA A O 1
ATOM 667 N N . PHE A 1 90 ? -21.123 2.172 28.760 1.00 98.06 90 PHE A N 1
ATOM 668 C CA . PHE A 1 90 ? -20.956 3.610 28.993 1.00 98.06 90 PHE A CA 1
ATOM 669 C C . PHE A 1 90 ? -21.414 4.086 30.386 1.00 98.06 90 PHE A C 1
ATOM 671 O O . PHE A 1 90 ? -20.627 4.781 31.039 1.00 98.06 90 PHE A O 1
ATOM 678 N N . PRO A 1 91 ? -22.582 3.676 30.928 1.00 98.25 91 PRO A N 1
ATOM 679 C CA . PRO A 1 91 ? -22.998 4.088 32.271 1.00 98.25 91 PRO A CA 1
ATOM 680 C C . PRO A 1 91 ? -21.972 3.725 33.357 1.00 98.25 91 PRO A C 1
ATOM 682 O O . PRO A 1 91 ? -21.684 4.535 34.240 1.00 98.25 91 PRO A O 1
ATOM 685 N N . GLY A 1 92 ? -21.357 2.540 33.265 1.00 97.69 92 GLY A N 1
ATOM 686 C CA . GLY A 1 92 ? -20.309 2.098 34.193 1.00 97.69 92 GLY A CA 1
ATOM 687 C C . GLY A 1 92 ? -19.020 2.921 34.083 1.00 97.69 92 GLY A C 1
ATOM 688 O O . GLY A 1 92 ? -18.409 3.269 35.101 1.00 97.69 92 GLY A O 1
ATOM 689 N N . ARG A 1 93 ? -18.632 3.306 32.859 1.00 97.19 93 ARG A N 1
ATOM 690 C CA . ARG A 1 93 ? -17.513 4.236 32.630 1.00 97.19 93 ARG A CA 1
ATOM 691 C C . ARG A 1 93 ? -17.794 5.619 33.213 1.00 97.19 93 ARG A C 1
ATOM 693 O O . ARG A 1 93 ? -16.908 6.188 33.844 1.00 97.19 93 ARG A O 1
ATOM 700 N N . LEU A 1 94 ? -19.021 6.127 33.087 1.00 98.06 94 LEU A N 1
ATOM 701 C CA . LEU A 1 94 ? -19.409 7.425 33.646 1.00 98.06 94 LEU A CA 1
ATOM 702 C C . LEU A 1 94 ? -19.366 7.439 35.183 1.00 98.06 94 LEU A C 1
ATOM 704 O O . LEU A 1 94 ? -18.917 8.419 35.776 1.00 98.06 94 LEU A O 1
ATOM 708 N N . VAL A 1 95 ? -19.795 6.356 35.839 1.00 98.25 95 VAL A N 1
ATOM 709 C CA . VAL A 1 95 ? -19.666 6.206 37.302 1.00 98.25 95 VAL A CA 1
ATOM 710 C C . VAL A 1 95 ? -18.196 6.194 37.724 1.00 98.25 95 VAL A C 1
ATOM 712 O O . VAL A 1 95 ? -17.825 6.886 38.672 1.00 98.25 95 VAL A O 1
ATOM 715 N N . SER A 1 96 ? -17.354 5.449 37.002 1.00 97.69 96 SER A N 1
ATOM 716 C CA . SER A 1 96 ? -15.915 5.377 37.287 1.00 97.69 96 SER A CA 1
ATOM 717 C C . SER A 1 96 ? -15.246 6.745 37.127 1.00 97.69 96 SER A C 1
ATOM 719 O O . SER A 1 96 ? -14.557 7.190 38.040 1.00 97.69 96 SER A O 1
ATOM 721 N N . TYR A 1 97 ? -15.545 7.457 36.036 1.00 97.62 97 TYR A N 1
ATOM 722 C CA . TYR A 1 97 ? -15.084 8.826 35.807 1.00 97.62 97 TYR A CA 1
ATOM 723 C C . TYR A 1 97 ? -15.462 9.768 36.954 1.00 97.62 97 TYR A C 1
ATOM 725 O O . TYR A 1 97 ? -14.595 10.461 37.472 1.00 97.62 97 TYR A O 1
ATOM 733 N N . LYS A 1 98 ? -16.729 9.772 37.396 1.00 97.88 98 LYS A N 1
ATOM 734 C CA . LYS A 1 98 ? -17.188 10.652 38.487 1.00 97.88 98 LYS A CA 1
ATOM 735 C C . LYS A 1 98 ? -16.405 10.423 39.782 1.00 97.88 98 LYS A C 1
ATOM 737 O O . LYS A 1 98 ? -15.964 11.383 40.405 1.00 97.88 98 LYS A O 1
ATOM 742 N N . ARG A 1 99 ? -16.188 9.158 40.158 1.00 97.25 99 ARG A N 1
ATOM 743 C CA . ARG A 1 99 ? -15.385 8.784 41.335 1.00 97.25 99 ARG A CA 1
ATOM 744 C C . ARG A 1 99 ? -13.928 9.237 41.196 1.00 97.25 99 ARG A C 1
ATOM 746 O O . ARG A 1 99 ? -13.336 9.761 42.143 1.00 97.25 99 ARG A O 1
ATOM 753 N N . ASP A 1 100 ? -13.337 9.009 40.029 1.00 95.94 100 ASP A N 1
ATOM 754 C CA . ASP A 1 100 ? -11.933 9.327 39.780 1.00 95.94 100 ASP A CA 1
ATOM 755 C C . ASP A 1 100 ? -11.722 10.855 39.719 1.00 95.94 100 ASP A C 1
ATOM 757 O O . ASP A 1 100 ? -10.733 11.365 40.250 1.00 95.94 100 ASP A O 1
ATOM 761 N N . HIS A 1 101 ? -12.691 11.594 39.166 1.00 96.62 101 HIS A N 1
ATOM 762 C CA . HIS A 1 101 ? -12.729 13.058 39.141 1.00 96.62 101 HIS A CA 1
ATOM 763 C C . HIS A 1 101 ? -12.869 13.653 40.544 1.00 96.62 101 HIS A C 1
ATOM 765 O O . HIS A 1 101 ? -12.088 14.527 40.910 1.00 96.62 101 HIS A O 1
ATOM 771 N N . GLU A 1 102 ? -13.767 13.121 41.379 1.00 96.06 102 GLU A N 1
ATOM 772 C CA . GLU A 1 102 ? -13.895 13.528 42.786 1.00 96.06 102 GLU A CA 1
ATOM 773 C C . GLU A 1 102 ? -12.588 13.293 43.563 1.00 96.06 102 GLU A C 1
ATOM 775 O O . GLU A 1 102 ? -12.119 14.158 44.308 1.00 96.06 102 GLU A O 1
ATOM 780 N N . THR A 1 103 ? -11.944 12.145 43.342 1.00 94.25 103 THR A N 1
ATOM 781 C CA . THR A 1 103 ? -10.642 11.829 43.947 1.00 94.25 103 THR A CA 1
ATOM 782 C C . THR A 1 103 ? -9.563 12.820 43.505 1.00 94.25 103 THR A C 1
ATOM 784 O O . THR A 1 103 ? -8.769 13.289 44.325 1.00 94.25 103 THR A O 1
ATOM 787 N N . TRP A 1 104 ? -9.531 13.162 42.215 1.00 95.50 104 TRP A N 1
ATOM 788 C CA . TRP A 1 104 ? -8.611 14.157 41.670 1.00 95.50 104 TRP A CA 1
ATOM 789 C C . TRP A 1 104 ? -8.871 15.555 42.250 1.00 95.50 104 TRP A C 1
ATOM 791 O O . TRP A 1 104 ? -7.923 16.204 42.707 1.00 95.50 104 TRP A O 1
ATOM 801 N N . ALA A 1 105 ? -10.134 15.984 42.314 1.00 93.56 105 ALA A N 1
ATOM 802 C CA . ALA A 1 105 ? -10.544 17.294 42.816 1.00 93.56 105 ALA A CA 1
ATOM 803 C C . ALA A 1 105 ? -10.142 17.506 44.285 1.00 93.56 105 ALA A C 1
ATOM 805 O O . ALA A 1 105 ? -9.716 18.601 44.659 1.00 93.56 105 ALA A O 1
ATOM 806 N N . ASN A 1 106 ? -10.200 16.439 45.088 1.00 93.75 106 ASN A N 1
ATOM 807 C CA . ASN A 1 106 ? -9.824 16.438 46.503 1.00 93.75 106 ASN A CA 1
ATOM 808 C C . ASN A 1 106 ? -8.316 16.213 46.750 1.00 93.75 106 ASN A C 1
ATOM 810 O O . ASN A 1 106 ? -7.842 16.323 47.886 1.00 93.75 106 ASN A O 1
ATOM 814 N N . SER A 1 107 ? -7.532 15.902 45.712 1.00 90.62 107 SER A N 1
ATOM 815 C CA . SER A 1 107 ? -6.099 15.635 45.853 1.00 90.62 107 SER A CA 1
ATOM 816 C C . SER A 1 107 ? -5.290 16.924 46.057 1.00 90.62 107 SER A C 1
ATOM 818 O O . SER A 1 107 ? -5.350 17.876 45.274 1.00 90.62 107 SER A O 1
ATOM 820 N N . ARG A 1 108 ? -4.473 16.971 47.119 1.00 80.12 108 ARG A N 1
ATOM 821 C CA . ARG A 1 108 ? -3.598 18.125 47.375 1.00 80.12 108 ARG A CA 1
ATOM 822 C C . ARG A 1 108 ? -2.515 18.221 46.299 1.00 80.12 108 ARG A C 1
ATOM 824 O O . ARG A 1 108 ? -1.719 17.305 46.112 1.00 80.12 108 ARG A O 1
ATOM 831 N N . GLY A 1 109 ? -2.474 19.365 45.621 1.00 78.81 109 GLY A N 1
ATOM 832 C CA . GLY A 1 109 ? -1.437 19.701 44.646 1.00 78.81 109 GLY A CA 1
ATOM 833 C C . GLY A 1 109 ? -1.628 19.122 43.243 1.00 78.81 109 GLY A C 1
ATOM 834 O O . GLY A 1 109 ? -0.698 19.268 42.459 1.00 78.81 109 GLY A O 1
ATOM 835 N N . ARG A 1 110 ? -2.771 18.474 42.934 1.00 82.06 110 ARG A N 1
ATOM 836 C CA . ARG A 1 110 ? -3.189 18.035 41.577 1.00 82.06 110 ARG A CA 1
ATOM 837 C C . ARG A 1 110 ? -2.040 17.510 40.704 1.00 82.06 110 ARG A C 1
ATOM 839 O O . ARG A 1 110 ? -1.902 17.858 39.539 1.00 82.06 110 ARG A O 1
ATOM 846 N N . ARG A 1 111 ? -1.182 16.666 41.288 1.00 82.94 111 ARG A N 1
ATOM 847 C CA . ARG A 1 111 ? 0.025 16.145 40.618 1.00 82.94 111 ARG A CA 1
ATOM 848 C C . ARG A 1 111 ? -0.290 15.170 39.478 1.00 82.94 111 ARG A C 1
ATOM 850 O O . ARG A 1 111 ? 0.616 14.773 38.757 1.00 82.94 111 ARG A O 1
ATOM 857 N N . ARG A 1 112 ? -1.550 14.743 39.356 1.00 88.12 112 ARG A N 1
ATOM 858 C CA . ARG A 1 112 ? -2.062 13.901 38.271 1.00 88.12 112 ARG A CA 1
ATOM 859 C C . ARG A 1 112 ? -2.896 14.755 37.321 1.00 88.12 112 ARG A C 1
ATOM 861 O O . ARG A 1 112 ? -3.555 15.694 37.771 1.00 88.12 112 ARG A O 1
ATOM 868 N N . ALA A 1 113 ? -2.882 14.392 36.041 1.00 93.00 113 ALA A N 1
ATOM 869 C CA . ALA A 1 113 ? -3.781 14.971 35.052 1.00 93.00 113 ALA A CA 1
ATOM 870 C C . ALA A 1 113 ? -5.243 14.787 35.485 1.00 93.00 113 ALA A C 1
ATOM 872 O O . ALA A 1 113 ? -5.580 13.799 36.146 1.00 93.00 113 ALA A O 1
ATOM 873 N N . GLU A 1 114 ? -6.078 15.766 35.147 1.00 94.75 114 GLU A N 1
ATOM 874 C CA . GLU A 1 114 ? -7.521 15.656 35.330 1.00 94.75 114 GLU A CA 1
ATOM 875 C C . GLU A 1 114 ? -8.040 14.482 34.490 1.00 94.75 114 GLU A C 1
ATOM 877 O O . GLU A 1 114 ? -7.652 14.366 33.325 1.00 94.75 114 GLU A O 1
ATOM 882 N N . PRO A 1 115 ? -8.867 13.585 35.055 1.00 95.31 115 PRO A N 1
ATOM 883 C CA . PRO A 1 115 ? -9.505 12.543 34.265 1.00 95.31 115 PRO A CA 1
ATOM 884 C C . PRO A 1 115 ? -10.328 13.156 33.126 1.00 95.31 115 PRO A C 1
ATOM 886 O O . PRO A 1 115 ? -11.056 14.124 33.340 1.00 95.31 115 PRO A O 1
ATOM 889 N N . GLU A 1 116 ? -10.250 12.576 31.932 1.00 96.06 116 GLU A N 1
ATOM 890 C CA . GLU A 1 116 ? -11.071 12.994 30.794 1.00 96.06 116 GLU A CA 1
ATOM 891 C C . GLU A 1 116 ? -12.489 12.431 30.919 1.00 96.06 116 GLU A C 1
ATOM 893 O O . GLU A 1 116 ? -12.684 11.258 31.259 1.00 96.06 116 GLU A O 1
ATOM 898 N N . GLN A 1 117 ? -13.493 13.266 30.645 1.00 96.06 117 GLN A N 1
ATOM 899 C CA . GLN A 1 117 ? -14.883 12.829 30.665 1.00 96.06 117 GLN A CA 1
ATOM 900 C C . GLN A 1 117 ? -15.138 11.852 29.511 1.00 96.06 117 GLN A C 1
ATOM 902 O O . GLN A 1 117 ? -14.894 12.204 28.355 1.00 96.06 117 GLN A O 1
ATOM 907 N N . PRO A 1 118 ? -15.666 10.642 29.780 1.00 96.12 118 PRO A N 1
ATOM 908 C CA . PRO A 1 118 ? -16.002 9.721 28.712 1.00 96.12 118 PRO A CA 1
ATOM 909 C C . PRO A 1 118 ? -17.158 10.292 27.886 1.00 96.12 118 PRO A C 1
ATOM 911 O O . PRO A 1 118 ? -18.160 10.757 28.434 1.00 96.12 118 PRO A O 1
ATOM 914 N N . ILE A 1 119 ? -17.025 10.211 26.565 1.00 96.56 119 ILE A N 1
ATOM 915 C CA . ILE A 1 119 ? -18.070 10.566 25.602 1.00 96.56 119 ILE A CA 1
ATOM 916 C C . ILE A 1 119 ? -18.917 9.318 25.331 1.00 96.56 119 ILE A C 1
ATOM 918 O O . ILE A 1 119 ? -18.385 8.206 25.257 1.00 96.56 119 ILE A O 1
ATOM 922 N N . GLU A 1 120 ? -20.235 9.492 25.218 1.00 96.12 120 GLU A N 1
ATOM 923 C CA . GLU A 1 120 ? -21.141 8.399 24.865 1.00 96.12 120 GLU A CA 1
ATOM 924 C C . GLU A 1 120 ? -20.822 7.892 23.450 1.00 96.12 120 GLU A C 1
ATOM 926 O O . GLU A 1 120 ? -20.813 8.701 22.514 1.00 96.12 120 GLU A O 1
ATOM 931 N N . PRO A 1 121 ? -20.536 6.587 23.271 1.00 97.44 121 PRO A N 1
ATOM 932 C CA . PRO A 1 121 ? -20.269 6.038 21.951 1.00 97.44 121 PRO A CA 1
ATOM 933 C C . PRO A 1 121 ? -21.471 6.195 21.024 1.00 97.44 121 PRO A C 1
ATOM 935 O O . PRO A 1 121 ? -22.594 5.845 21.375 1.00 97.44 121 PRO A O 1
ATOM 938 N N . SER A 1 122 ? -21.218 6.669 19.816 1.00 96.38 122 SER A N 1
ATOM 939 C CA . SER A 1 122 ? -22.186 6.795 18.736 1.00 96.38 122 SER A CA 1
ATOM 940 C C . SER A 1 122 ? -21.560 6.309 17.434 1.00 96.38 122 SER A C 1
ATOM 942 O O . SER A 1 122 ? -20.349 6.114 17.347 1.00 96.38 122 SER A O 1
ATOM 944 N N . ASN A 1 123 ? -22.363 6.161 16.380 1.00 93.94 123 ASN A N 1
ATOM 945 C CA . ASN A 1 123 ? -21.822 5.832 15.060 1.00 93.94 123 ASN A CA 1
ATOM 946 C C . ASN A 1 123 ? -20.774 6.844 14.562 1.00 93.94 123 ASN A C 1
ATOM 948 O O . ASN A 1 123 ? -19.913 6.454 13.780 1.00 93.94 123 ASN A O 1
ATOM 952 N N . GLU A 1 124 ? -20.836 8.097 15.016 1.00 93.31 124 GLU A N 1
ATOM 953 C CA . GLU A 1 124 ? -19.969 9.192 14.565 1.00 93.31 124 GLU A CA 1
ATOM 954 C C . GLU A 1 124 ? -18.638 9.259 15.324 1.00 93.31 124 GLU A C 1
ATOM 956 O O . GLU A 1 124 ? -17.626 9.652 14.751 1.00 93.31 124 GLU A O 1
ATOM 961 N N . ASN A 1 125 ? -18.620 8.891 16.610 1.00 94.38 125 ASN A N 1
ATOM 962 C CA . ASN A 1 125 ? -17.436 9.031 17.469 1.00 94.38 125 ASN A CA 1
ATOM 963 C C . ASN A 1 125 ? -16.812 7.688 17.891 1.00 94.38 125 ASN A C 1
ATOM 965 O O . ASN A 1 125 ? -15.759 7.667 18.533 1.00 94.38 125 ASN A O 1
ATOM 969 N N . PHE A 1 126 ? -17.449 6.566 17.550 1.00 95.50 126 PHE A N 1
ATOM 970 C CA . PHE A 1 126 ? -16.943 5.246 17.886 1.00 95.50 126 PHE A CA 1
ATOM 971 C C . PHE A 1 126 ? -15.758 4.880 16.998 1.00 95.50 126 PHE A C 1
ATOM 973 O O . PHE A 1 126 ? -15.901 4.589 15.808 1.00 95.50 126 PHE A O 1
ATOM 980 N N . ALA A 1 127 ? -14.576 4.877 17.610 1.00 91.44 127 ALA A N 1
ATOM 981 C CA . ALA A 1 127 ? -13.344 4.475 16.959 1.00 91.44 127 ALA A CA 1
ATOM 982 C C . ALA A 1 127 ? -13.346 2.963 16.706 1.00 91.44 127 ALA A C 1
ATOM 984 O O . ALA A 1 127 ? -13.285 2.155 17.636 1.00 91.44 127 ALA A O 1
ATOM 985 N N . TRP A 1 128 ? -13.360 2.589 15.432 1.00 91.38 128 TRP A N 1
ATOM 986 C CA . TRP A 1 128 ? -13.225 1.213 14.984 1.00 91.38 128 TRP A CA 1
ATOM 987 C C . TRP A 1 128 ? -12.192 1.160 13.858 1.00 91.38 128 TRP A C 1
ATOM 989 O O . TRP A 1 128 ? -12.278 1.975 12.942 1.00 91.38 128 TRP A O 1
ATOM 999 N N . PRO A 1 129 ? -11.190 0.265 13.905 1.00 88.38 129 PRO A N 1
ATOM 1000 C CA . PRO A 1 129 ? -10.175 0.241 12.861 1.00 88.38 129 PRO A CA 1
ATOM 1001 C C . PRO A 1 129 ? -10.770 -0.103 11.492 1.00 88.38 129 PRO A C 1
ATOM 1003 O O . PRO A 1 129 ? -11.492 -1.096 11.361 1.00 88.38 129 PRO A O 1
ATOM 1006 N N . GLU A 1 130 ? -10.408 0.692 10.487 1.00 88.38 130 GLU A N 1
ATOM 1007 C CA . GLU A 1 130 ? -10.812 0.499 9.091 1.00 88.38 130 GLU A CA 1
ATOM 1008 C C . GLU A 1 130 ? -10.421 -0.892 8.589 1.00 88.38 130 GLU A C 1
ATOM 1010 O O . GLU A 1 130 ? -9.314 -1.370 8.875 1.00 88.38 130 GLU A O 1
ATOM 1015 N N . LEU A 1 131 ? -11.303 -1.534 7.823 1.00 90.50 131 LEU A N 1
ATOM 1016 C CA . LEU A 1 131 ? -11.090 -2.890 7.312 1.00 90.50 131 LEU A CA 1
ATOM 1017 C C . LEU A 1 131 ? -9.801 -2.978 6.482 1.00 90.50 131 LEU A C 1
ATOM 1019 O O . LEU A 1 131 ? -8.970 -3.859 6.698 1.00 90.50 131 LEU A O 1
ATOM 1023 N N . GLU A 1 132 ? -9.592 -2.016 5.590 1.00 89.81 132 GLU A N 1
ATOM 1024 C CA . GLU A 1 132 ? -8.440 -1.936 4.696 1.00 89.81 132 GLU A CA 1
ATOM 1025 C C . GLU A 1 132 ? -7.118 -1.786 5.464 1.00 89.81 132 GLU A C 1
ATOM 1027 O O . GLU A 1 132 ? -6.108 -2.364 5.064 1.00 89.81 132 GLU A O 1
ATOM 1032 N N . SER A 1 133 ? -7.121 -1.096 6.612 1.00 87.69 133 SER A N 1
ATOM 1033 C CA . SER A 1 133 ? -5.912 -0.897 7.432 1.00 87.69 133 SER A CA 1
ATOM 1034 C C . SER A 1 133 ? -5.343 -2.205 7.996 1.00 87.69 133 SER A C 1
ATOM 1036 O O . SER A 1 133 ? -4.158 -2.283 8.324 1.00 87.69 133 SER A O 1
ATOM 1038 N N . ARG A 1 134 ? -6.178 -3.248 8.086 1.00 87.75 134 ARG A N 1
ATOM 1039 C CA . ARG A 1 134 ? -5.795 -4.594 8.535 1.00 87.75 134 ARG A CA 1
ATOM 1040 C C . ARG A 1 134 ? -5.468 -5.533 7.378 1.00 87.75 134 ARG A C 1
ATOM 1042 O O . ARG A 1 134 ? -4.938 -6.617 7.607 1.00 87.75 134 ARG A O 1
ATOM 1049 N N . ARG A 1 135 ? -5.760 -5.129 6.139 1.00 92.50 135 ARG A N 1
ATOM 1050 C CA . ARG A 1 135 ? -5.591 -5.952 4.935 1.00 92.50 135 ARG A CA 1
ATOM 1051 C C . ARG A 1 135 ? -4.324 -5.601 4.166 1.00 92.50 135 ARG A C 1
ATOM 1053 O O . ARG A 1 135 ? -4.305 -5.532 2.940 1.00 92.50 135 ARG A O 1
ATOM 1060 N N . MET A 1 136 ? -3.260 -5.349 4.919 1.00 92.81 136 MET A N 1
ATOM 1061 C CA . MET A 1 136 ? -1.979 -4.901 4.397 1.00 92.81 136 MET A CA 1
ATOM 1062 C C . MET A 1 136 ? -0.932 -5.997 4.452 1.00 92.81 136 MET A C 1
ATOM 1064 O O . MET A 1 136 ? -0.822 -6.708 5.449 1.00 92.81 136 MET A O 1
ATOM 1068 N N . PHE A 1 137 ? -0.127 -6.095 3.401 1.00 94.69 137 PHE A N 1
ATOM 1069 C CA . PHE A 1 137 ? 1.018 -6.992 3.365 1.00 94.69 137 PHE A CA 1
ATOM 1070 C C . PHE A 1 137 ? 2.253 -6.298 2.809 1.00 94.69 137 PHE A C 1
ATOM 1072 O O . PHE A 1 137 ? 2.179 -5.269 2.133 1.00 94.69 137 PHE A O 1
ATOM 1079 N N . THR A 1 138 ? 3.408 -6.876 3.116 1.00 95.31 138 THR A N 1
ATOM 1080 C CA . THR A 1 138 ? 4.705 -6.297 2.785 1.00 95.31 138 THR A CA 1
ATOM 1081 C C . THR A 1 138 ? 5.532 -7.273 1.955 1.00 95.31 138 THR A C 1
ATOM 1083 O O . THR A 1 138 ? 5.628 -8.456 2.290 1.00 95.31 138 THR A O 1
ATOM 1086 N N . ILE A 1 139 ? 6.144 -6.766 0.884 1.00 96.19 139 ILE A N 1
ATOM 1087 C CA . ILE A 1 139 ? 7.076 -7.495 0.019 1.00 96.19 139 ILE A CA 1
ATOM 1088 C C . ILE A 1 139 ? 8.482 -6.908 0.177 1.00 96.19 139 ILE A C 1
ATOM 1090 O O . ILE A 1 139 ? 8.669 -5.690 0.102 1.00 96.19 139 ILE A O 1
ATOM 1094 N N . GLY A 1 140 ? 9.466 -7.794 0.348 1.00 92.62 140 GLY A N 1
ATOM 1095 C CA . GLY A 1 140 ? 10.874 -7.451 0.549 1.00 92.62 140 GLY A CA 1
ATOM 1096 C C . GLY A 1 140 ? 11.243 -7.138 2.010 1.00 92.62 140 GLY A C 1
ATOM 1097 O O . GLY A 1 140 ? 10.415 -7.309 2.903 1.00 92.62 140 GLY A O 1
ATOM 1098 N N . PRO A 1 141 ? 12.495 -6.714 2.280 1.00 92.81 141 PRO A N 1
ATOM 1099 C CA . PRO A 1 141 ? 13.611 -6.724 1.334 1.00 92.81 141 PRO A CA 1
ATOM 1100 C C . PRO A 1 141 ? 14.197 -8.122 1.081 1.00 92.81 141 PRO A C 1
ATOM 1102 O O . PRO A 1 141 ? 14.931 -8.319 0.111 1.00 92.81 141 PRO A O 1
ATOM 1105 N N . GLN A 1 142 ? 13.897 -9.102 1.936 1.00 92.81 142 GLN A N 1
ATOM 1106 C CA . GLN A 1 142 ? 14.391 -10.475 1.799 1.00 92.81 142 GLN A CA 1
ATOM 1107 C C . GLN A 1 142 ? 13.609 -11.256 0.727 1.00 92.81 142 GLN A C 1
ATOM 1109 O O . GLN A 1 142 ? 12.667 -10.740 0.135 1.00 92.81 142 GLN A O 1
ATOM 1114 N N . ASN A 1 143 ? 13.995 -12.515 0.492 1.00 93.38 143 ASN A N 1
ATOM 1115 C CA . ASN A 1 143 ? 13.283 -13.462 -0.381 1.00 93.38 143 ASN A CA 1
ATOM 1116 C C . ASN A 1 143 ? 13.168 -13.028 -1.852 1.00 93.38 143 ASN A C 1
ATOM 1118 O O . ASN A 1 143 ? 12.162 -13.290 -2.509 1.00 93.38 143 ASN A O 1
ATOM 1122 N N . ARG A 1 144 ? 14.214 -12.382 -2.378 1.00 94.25 144 ARG A N 1
ATOM 1123 C CA . ARG A 1 144 ? 14.344 -12.153 -3.821 1.00 94.25 144 ARG A CA 1
ATOM 1124 C C . ARG A 1 144 ? 14.477 -13.487 -4.547 1.00 94.25 144 ARG A C 1
ATOM 1126 O O . ARG A 1 144 ? 15.309 -14.306 -4.156 1.00 94.25 144 ARG A O 1
ATOM 1133 N N . ILE A 1 145 ? 13.700 -13.684 -5.609 1.00 95.06 145 ILE A N 1
ATOM 1134 C CA . ILE A 1 145 ? 13.867 -14.837 -6.500 1.00 95.06 145 ILE A CA 1
ATOM 1135 C C . ILE A 1 145 ? 15.010 -14.598 -7.490 1.00 95.06 145 ILE A C 1
ATOM 1137 O O . ILE A 1 145 ? 15.719 -15.544 -7.827 1.00 95.06 145 ILE A O 1
ATOM 1141 N N . ALA A 1 146 ? 15.239 -13.349 -7.903 1.00 94.06 146 ALA A N 1
ATOM 1142 C CA . ALA A 1 146 ? 16.356 -12.923 -8.745 1.00 94.06 146 ALA A CA 1
ATOM 1143 C C . ALA A 1 146 ? 16.906 -11.579 -8.255 1.00 94.06 146 ALA A C 1
ATOM 1145 O O . ALA A 1 146 ? 16.166 -10.757 -7.707 1.00 94.06 146 ALA A O 1
ATOM 1146 N N . SER A 1 147 ? 18.205 -11.361 -8.437 1.00 94.25 147 SER A N 1
ATOM 1147 C CA . SER A 1 147 ? 18.864 -10.097 -8.120 1.00 94.25 147 SER A CA 1
ATOM 1148 C C . SER A 1 147 ? 20.099 -9.940 -8.989 1.00 94.25 147 SER A C 1
ATOM 1150 O O . SER A 1 147 ? 21.061 -10.677 -8.811 1.00 94.25 147 SER A O 1
ATOM 1152 N N . GLU A 1 148 ? 20.089 -8.922 -9.834 1.00 93.44 148 GLU A N 1
ATOM 1153 C CA . GLU A 1 148 ? 21.219 -8.491 -10.653 1.00 93.44 148 GLU A CA 1
ATOM 1154 C C . GLU A 1 148 ? 21.553 -7.025 -10.340 1.00 93.44 148 GLU A C 1
ATOM 1156 O O . GLU A 1 148 ? 20.937 -6.406 -9.469 1.00 93.44 148 GLU A O 1
ATOM 1161 N N . SER A 1 149 ? 22.540 -6.448 -11.029 1.00 90.12 149 SER A N 1
ATOM 1162 C CA . SER A 1 149 ? 22.912 -5.038 -10.840 1.00 90.12 149 SER A CA 1
ATOM 1163 C C . SER A 1 149 ? 21.809 -4.051 -11.231 1.00 90.12 149 SER A C 1
ATOM 1165 O O . SER A 1 149 ? 21.786 -2.940 -10.713 1.00 90.12 149 SER A O 1
ATOM 1167 N N . GLU A 1 150 ? 20.926 -4.441 -12.152 1.00 91.38 150 GLU A N 1
ATOM 1168 C CA . GLU A 1 150 ? 19.898 -3.564 -12.733 1.00 91.38 150 GLU A CA 1
ATOM 1169 C C . GLU A 1 150 ? 18.496 -3.820 -12.175 1.00 91.38 150 GLU A C 1
ATOM 1171 O O . GLU A 1 150 ? 17.619 -2.968 -12.321 1.00 91.38 150 GLU A O 1
ATOM 1176 N N . TYR A 1 151 ? 18.267 -4.983 -11.556 1.00 95.12 151 TYR A N 1
ATOM 1177 C CA . TYR A 1 151 ? 16.942 -5.379 -11.096 1.00 95.12 151 TYR A CA 1
ATOM 1178 C C . TYR A 1 151 ? 16.974 -6.368 -9.923 1.00 95.12 151 TYR A C 1
ATOM 1180 O O . TYR A 1 151 ? 17.949 -7.062 -9.641 1.00 95.12 151 TYR A O 1
ATOM 1188 N N . SER A 1 152 ? 15.857 -6.446 -9.221 1.00 96.81 152 SER A N 1
ATOM 1189 C CA . SER A 1 152 ? 15.541 -7.409 -8.178 1.00 96.81 152 SER A CA 1
ATOM 1190 C C . SER A 1 152 ? 14.086 -7.827 -8.343 1.00 96.81 152 SER A C 1
ATOM 1192 O O . SER A 1 152 ? 13.229 -6.980 -8.593 1.00 96.81 152 SER A O 1
ATOM 1194 N N . LEU A 1 153 ? 13.823 -9.125 -8.199 1.00 97.19 153 LEU A N 1
ATOM 1195 C CA . LEU A 1 153 ? 12.491 -9.708 -8.336 1.00 97.19 153 LEU A CA 1
ATOM 1196 C C . LEU A 1 153 ? 12.049 -10.365 -7.033 1.00 97.1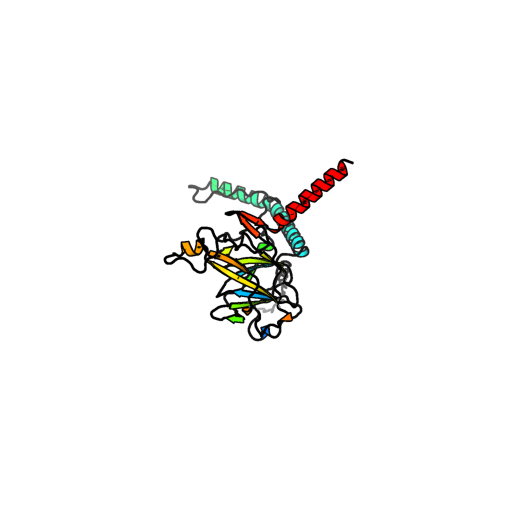9 153 LEU A C 1
ATOM 1198 O O . LEU A 1 153 ? 12.794 -11.157 -6.449 1.00 97.19 153 LEU A O 1
ATOM 1202 N N . TRP A 1 154 ? 10.809 -10.112 -6.630 1.00 97.38 154 TRP A N 1
ATOM 1203 C CA . TRP A 1 154 ? 10.126 -10.805 -5.538 1.00 97.38 154 TRP A CA 1
ATOM 1204 C C . TRP A 1 154 ? 8.842 -11.427 -6.054 1.00 97.38 154 TRP A C 1
ATOM 1206 O O . TRP A 1 154 ? 8.024 -10.727 -6.638 1.00 97.38 154 TRP A O 1
ATOM 1216 N N . LEU A 1 155 ? 8.634 -12.712 -5.785 1.00 97.81 155 LEU A N 1
ATOM 1217 C CA . LEU A 1 155 ? 7.401 -13.408 -6.133 1.00 97.81 155 LEU A CA 1
ATOM 1218 C C . LEU A 1 155 ? 6.671 -13.813 -4.860 1.00 97.81 155 LEU A C 1
ATOM 1220 O O . LEU A 1 155 ? 7.252 -14.457 -3.986 1.00 97.81 155 LEU A O 1
ATOM 1224 N N . TYR A 1 156 ? 5.407 -13.426 -4.751 1.00 97.94 156 TYR A N 1
ATOM 1225 C CA . TYR A 1 156 ? 4.574 -13.714 -3.591 1.00 97.94 156 TYR A CA 1
ATOM 1226 C C . TYR A 1 156 ? 3.249 -14.333 -4.023 1.00 97.94 156 TYR A C 1
ATOM 1228 O O . TYR A 1 156 ? 2.615 -13.857 -4.958 1.00 97.94 156 TYR A O 1
ATOM 1236 N N . GLU A 1 157 ? 2.826 -15.376 -3.313 1.00 97.62 157 GLU A N 1
ATOM 1237 C CA . GLU A 1 157 ? 1.435 -15.821 -3.286 1.00 97.62 157 GLU A CA 1
ATOM 1238 C C . GLU A 1 157 ? 0.610 -14.760 -2.555 1.00 97.62 157 GLU A C 1
ATOM 1240 O O . GLU A 1 157 ? 0.975 -14.342 -1.449 1.00 97.62 157 GLU A O 1
ATOM 1245 N N . VAL A 1 158 ? -0.482 -14.325 -3.179 1.00 97.50 158 VAL A N 1
ATOM 1246 C CA . VAL A 1 158 ? -1.395 -13.296 -2.669 1.00 97.50 158 VAL A CA 1
ATOM 1247 C C . VAL A 1 158 ? -2.849 -13.728 -2.894 1.00 97.50 158 VAL A C 1
ATOM 1249 O O . VAL A 1 158 ? -3.108 -14.585 -3.746 1.00 97.50 158 VAL A O 1
ATOM 1252 N N . PRO A 1 159 ? -3.825 -13.158 -2.166 1.00 95.75 159 PRO A N 1
ATOM 1253 C CA . PRO A 1 159 ? -5.230 -13.376 -2.480 1.00 95.75 159 PRO A CA 1
ATOM 1254 C C . PRO A 1 159 ? -5.550 -12.871 -3.885 1.00 95.75 159 PRO A C 1
ATOM 1256 O O . PRO A 1 159 ? -5.105 -11.790 -4.268 1.00 95.75 159 PRO A O 1
ATOM 1259 N N . ALA A 1 160 ? -6.360 -13.629 -4.624 1.00 96.44 160 ALA A N 1
ATOM 1260 C CA . ALA A 1 160 ? -6.961 -13.130 -5.852 1.00 96.44 160 ALA A CA 1
ATOM 1261 C C . ALA A 1 160 ? -7.904 -11.958 -5.543 1.00 96.44 160 ALA A C 1
ATOM 1263 O O . ALA A 1 160 ? -8.574 -11.950 -4.509 1.00 96.44 160 ALA A O 1
ATOM 1264 N N . GLY A 1 161 ? -7.983 -10.999 -6.461 1.00 95.94 161 GLY A N 1
ATOM 1265 C CA . GLY A 1 161 ? -8.803 -9.802 -6.305 1.00 95.94 161 GLY A CA 1
ATOM 1266 C C . GLY A 1 161 ? -8.013 -8.519 -6.517 1.00 95.94 161 GLY A C 1
ATOM 1267 O O . GLY A 1 161 ? -6.940 -8.513 -7.125 1.00 95.94 161 GLY A O 1
ATOM 1268 N N . GLU A 1 162 ? -8.578 -7.413 -6.053 1.00 97.00 162 GLU A N 1
ATOM 1269 C CA . GLU A 1 162 ? -7.989 -6.092 -6.227 1.00 97.00 162 GLU A CA 1
ATOM 1270 C C . GLU A 1 162 ? -6.898 -5.819 -5.187 1.00 97.00 162 GLU A C 1
ATOM 1272 O O . GLU A 1 162 ? -7.099 -5.972 -3.981 1.00 97.00 162 GLU A O 1
ATOM 1277 N N . ILE A 1 163 ? -5.739 -5.387 -5.680 1.00 97.25 163 ILE A N 1
ATOM 1278 C CA . ILE A 1 163 ? -4.588 -4.980 -4.884 1.00 97.25 163 ILE A CA 1
ATOM 1279 C C . ILE A 1 163 ? -4.282 -3.517 -5.182 1.00 97.25 163 ILE A C 1
ATOM 1281 O O . ILE A 1 163 ? -4.277 -3.097 -6.339 1.00 97.25 163 ILE A O 1
ATOM 1285 N N . ILE A 1 164 ? -3.991 -2.752 -4.133 1.00 96.25 164 ILE A N 1
ATOM 1286 C CA . ILE A 1 164 ? -3.558 -1.360 -4.232 1.00 96.25 164 ILE A CA 1
ATOM 1287 C C . ILE A 1 164 ? -2.124 -1.241 -3.734 1.00 96.25 164 ILE A C 1
ATOM 1289 O O . ILE A 1 164 ? -1.768 -1.749 -2.666 1.00 96.25 164 ILE A O 1
ATOM 1293 N N . PHE A 1 165 ? -1.292 -0.534 -4.492 1.00 95.31 165 PHE A N 1
ATOM 1294 C CA . PHE A 1 165 ? 0.040 -0.176 -4.029 1.00 95.31 165 PHE A CA 1
ATOM 1295 C C . PHE A 1 165 ? -0.039 0.949 -2.991 1.00 95.31 165 PHE A C 1
ATOM 1297 O O . PHE A 1 165 ? -0.473 2.061 -3.289 1.00 95.31 165 PHE A O 1
ATOM 1304 N N . ARG A 1 166 ? 0.402 0.692 -1.759 1.00 93.25 166 ARG A N 1
ATOM 1305 C CA . ARG A 1 166 ? 0.313 1.685 -0.683 1.00 93.25 166 ARG A CA 1
ATOM 1306 C C . ARG A 1 166 ? 1.561 2.548 -0.570 1.00 93.25 166 ARG A C 1
ATOM 1308 O O . ARG A 1 166 ? 1.455 3.706 -0.177 1.00 93.25 166 ARG A O 1
ATOM 1315 N N . GLY A 1 167 ? 2.738 2.005 -0.861 1.00 93.06 167 GLY A N 1
ATOM 1316 C CA . GLY A 1 167 ? 3.975 2.769 -0.751 1.00 93.06 167 GLY A CA 1
ATOM 1317 C C . GLY A 1 167 ? 5.221 1.931 -0.522 1.00 93.06 167 GLY A C 1
ATOM 1318 O O . GLY A 1 167 ? 5.195 0.699 -0.576 1.00 93.06 167 GLY A O 1
ATOM 1319 N N . LEU A 1 168 ? 6.316 2.632 -0.246 1.00 91.44 168 LEU A N 1
ATOM 1320 C CA . LEU A 1 168 ? 7.639 2.067 0.004 1.00 91.44 168 LEU A CA 1
ATOM 1321 C C . LEU A 1 168 ? 8.030 2.291 1.474 1.00 91.44 168 LEU A C 1
ATOM 1323 O O . LEU A 1 168 ? 7.700 3.310 2.067 1.00 91.44 168 LEU A O 1
ATOM 1327 N N . GLY A 1 169 ? 8.710 1.326 2.084 1.00 86.62 169 GLY A N 1
ATOM 1328 C CA . GLY A 1 169 ? 9.010 1.277 3.516 1.00 86.62 169 GLY A CA 1
ATOM 1329 C C . GLY A 1 169 ? 8.038 0.404 4.321 1.00 86.62 169 GLY A C 1
ATOM 1330 O O . GLY A 1 169 ? 7.245 -0.358 3.763 1.00 86.62 169 GLY A O 1
ATOM 1331 N N . MET A 1 170 ? 8.128 0.489 5.650 1.00 72.88 170 MET A N 1
ATOM 1332 C CA . MET A 1 170 ? 7.409 -0.364 6.605 1.00 72.88 170 MET A CA 1
ATOM 1333 C C . MET A 1 170 ? 6.764 0.447 7.727 1.00 72.88 170 MET A C 1
ATOM 1335 O O . MET A 1 170 ? 7.444 1.171 8.453 1.00 72.88 170 MET A O 1
ATOM 1339 N N . GLY A 1 171 ? 5.459 0.252 7.936 1.00 66.62 171 GLY A N 1
ATOM 1340 C CA . GLY A 1 171 ? 4.731 0.862 9.055 1.00 66.62 171 GLY A CA 1
ATOM 1341 C C . GLY A 1 171 ? 4.890 2.384 9.081 1.00 66.62 171 GLY A C 1
ATOM 1342 O O . GLY A 1 171 ? 4.712 3.030 8.060 1.00 66.62 171 GLY A O 1
ATOM 1343 N N . ALA A 1 172 ? 5.268 2.973 10.215 1.00 63.41 172 ALA A N 1
ATOM 1344 C CA . ALA A 1 172 ? 5.508 4.420 10.318 1.00 63.41 172 ALA A CA 1
ATOM 1345 C C . ALA A 1 172 ? 6.781 4.908 9.583 1.00 63.41 172 ALA A C 1
ATOM 1347 O O . ALA A 1 172 ? 6.984 6.109 9.435 1.00 63.41 172 ALA A O 1
ATOM 1348 N N . PHE A 1 173 ? 7.640 3.997 9.114 1.00 72.38 173 PHE A N 1
ATOM 1349 C CA . PHE A 1 173 ? 8.924 4.306 8.483 1.00 72.38 173 PHE A CA 1
ATOM 1350 C C . PHE A 1 173 ? 8.846 4.056 6.976 1.00 72.38 173 PHE A C 1
ATOM 1352 O O . PHE A 1 173 ? 9.171 2.970 6.493 1.00 72.38 173 PHE A O 1
ATOM 1359 N N . GLY A 1 174 ? 8.379 5.048 6.223 1.00 82.69 174 GLY A N 1
ATOM 1360 C CA . GLY A 1 174 ? 8.277 4.935 4.774 1.00 82.69 174 GLY A CA 1
ATOM 1361 C C . GLY A 1 174 ? 7.528 6.080 4.117 1.00 82.69 174 GLY A C 1
ATOM 1362 O O . GLY A 1 174 ? 7.019 6.985 4.781 1.00 82.69 174 GLY A O 1
ATOM 1363 N N . ASP A 1 175 ? 7.450 5.981 2.800 1.00 86.50 175 ASP A N 1
ATOM 1364 C CA . ASP A 1 175 ? 6.685 6.845 1.925 1.00 86.50 175 ASP A CA 1
ATOM 1365 C C . ASP A 1 175 ? 5.314 6.223 1.665 1.00 86.50 175 ASP A C 1
ATOM 1367 O O . ASP A 1 175 ? 5.211 5.114 1.133 1.00 86.50 175 ASP A O 1
ATOM 1371 N N . CYS A 1 176 ? 4.250 6.948 2.002 1.00 88.31 176 CYS A N 1
ATOM 1372 C CA . CYS A 1 176 ? 2.919 6.616 1.524 1.00 88.31 176 CYS A CA 1
ATOM 1373 C C . CYS A 1 176 ? 2.748 7.140 0.101 1.00 88.31 176 CYS A C 1
ATOM 1375 O O . CYS A 1 176 ? 2.803 8.348 -0.123 1.00 88.31 176 CYS A O 1
ATOM 1377 N N . ALA A 1 177 ? 2.407 6.259 -0.834 1.00 88.81 177 ALA A N 1
ATOM 1378 C CA . ALA A 1 177 ? 1.914 6.599 -2.165 1.00 88.81 177 ALA A CA 1
ATOM 1379 C C . ALA A 1 177 ? 0.452 7.097 -2.116 1.00 88.81 177 ALA A C 1
ATOM 1381 O O . ALA A 1 177 ? -0.366 6.748 -2.954 1.00 88.81 177 ALA A O 1
ATOM 1382 N N . CYS A 1 178 ? 0.096 7.894 -1.106 1.00 83.50 178 CYS A N 1
ATOM 1383 C CA . CYS A 1 178 ? -1.282 8.281 -0.795 1.00 83.50 178 CYS A CA 1
ATOM 1384 C C . CYS A 1 178 ? -1.935 9.142 -1.902 1.00 83.50 178 CYS A C 1
ATOM 1386 O O . CYS A 1 178 ? -3.159 9.247 -1.937 1.00 83.50 178 CYS A O 1
ATOM 1388 N N . LEU A 1 179 ? -1.137 9.751 -2.792 1.00 84.25 179 LEU A N 1
ATOM 1389 C CA . LEU A 1 179 ? -1.585 10.565 -3.927 1.00 84.25 179 LEU A CA 1
ATOM 1390 C C . LEU A 1 179 ? -1.128 9.934 -5.247 1.00 84.25 179 LEU A C 1
ATOM 1392 O O . LEU A 1 179 ? 0.076 9.843 -5.493 1.00 84.25 179 LEU A O 1
ATOM 1396 N N . GLY A 1 180 ? -2.072 9.569 -6.118 1.00 83.94 180 GLY A N 1
ATOM 1397 C CA . GLY A 1 180 ? -1.766 8.945 -7.415 1.00 83.94 180 GLY A CA 1
ATOM 1398 C C . GLY A 1 180 ? -1.499 7.445 -7.347 1.00 83.94 180 GLY A C 1
ATOM 1399 O O . GLY A 1 180 ? -0.899 6.886 -8.259 1.00 83.94 180 GLY A O 1
ATOM 1400 N N . THR A 1 181 ? -1.918 6.783 -6.268 1.00 90.06 181 THR A N 1
ATOM 1401 C CA . THR A 1 181 ? -1.829 5.324 -6.175 1.00 90.06 181 THR A CA 1
ATOM 1402 C C . THR A 1 181 ? -2.654 4.626 -7.254 1.00 90.06 181 THR A C 1
ATOM 1404 O O . THR A 1 181 ? -3.667 5.132 -7.748 1.00 90.06 181 THR A O 1
ATOM 1407 N N . LEU A 1 182 ? -2.187 3.437 -7.619 1.00 94.69 182 LEU A N 1
ATOM 1408 C CA . LEU A 1 182 ? -2.791 2.581 -8.616 1.00 94.69 182 LEU A CA 1
ATOM 1409 C C . LEU A 1 182 ? -3.267 1.279 -7.969 1.00 94.69 182 LEU A C 1
ATOM 1411 O O . LEU A 1 182 ? -2.557 0.652 -7.176 1.00 94.69 182 LEU A O 1
ATOM 1415 N N . ALA A 1 183 ? -4.469 0.873 -8.362 1.00 96.38 183 ALA A N 1
ATOM 1416 C CA . ALA A 1 183 ? -5.031 -0.447 -8.133 1.00 96.38 183 ALA A CA 1
ATOM 1417 C C . ALA A 1 183 ? -4.874 -1.317 -9.380 1.00 96.38 183 ALA A C 1
ATOM 1419 O O . ALA A 1 183 ? -4.866 -0.812 -10.504 1.00 96.38 183 ALA A O 1
ATOM 1420 N N . PHE A 1 184 ? -4.820 -2.628 -9.188 1.00 97.81 184 PHE A N 1
ATOM 1421 C CA . PHE A 1 184 ? -4.924 -3.619 -10.257 1.00 97.81 184 PHE A CA 1
ATOM 1422 C C . PHE A 1 184 ? -5.477 -4.935 -9.707 1.00 97.81 184 PHE A C 1
ATOM 1424 O O . PHE A 1 184 ? -5.543 -5.143 -8.498 1.00 97.81 184 PHE A O 1
ATOM 1431 N N . ALA A 1 185 ? -5.891 -5.833 -10.598 1.00 98.00 185 ALA A N 1
ATOM 1432 C CA . ALA A 1 185 ? -6.393 -7.146 -10.215 1.00 98.00 185 ALA A CA 1
ATOM 1433 C C . ALA A 1 185 ? -5.299 -8.221 -10.287 1.00 98.00 185 ALA A C 1
ATOM 1435 O O . ALA A 1 185 ? -4.463 -8.234 -11.193 1.00 98.00 185 ALA A O 1
ATOM 1436 N N . THR A 1 186 ? -5.356 -9.165 -9.355 1.00 98.19 186 THR A N 1
ATOM 1437 C CA . THR A 1 186 ? -4.649 -10.445 -9.417 1.00 98.19 186 THR A CA 1
ATOM 1438 C C . THR A 1 186 ? -5.653 -11.571 -9.624 1.00 98.19 186 THR A C 1
ATOM 1440 O O . THR A 1 186 ? -6.791 -11.501 -9.151 1.00 98.19 186 THR A O 1
ATOM 1443 N N . GLN A 1 187 ? -5.253 -12.598 -10.371 1.00 97.75 187 GLN A N 1
ATOM 1444 C CA . GLN A 1 187 ? -6.137 -13.688 -10.786 1.00 97.75 187 GLN A CA 1
ATOM 1445 C C . GLN A 1 187 ? -5.523 -15.047 -10.427 1.00 97.75 187 GLN A C 1
ATOM 1447 O O . GLN A 1 187 ? -4.298 -15.188 -10.496 1.00 97.75 187 GLN A O 1
ATOM 1452 N N . PRO A 1 188 ? -6.340 -16.059 -10.077 1.00 97.75 188 PRO A N 1
ATOM 1453 C CA . PRO A 1 188 ? -5.852 -17.420 -9.891 1.00 97.75 188 PRO A CA 1
ATOM 1454 C C . PRO A 1 188 ? -5.134 -17.940 -11.141 1.00 97.75 188 PRO A C 1
ATOM 1456 O O . PRO A 1 188 ? -5.569 -17.704 -12.268 1.00 97.75 188 PRO A O 1
ATOM 1459 N N . GLY A 1 189 ? -4.017 -18.632 -10.936 1.00 96.56 189 GLY A N 1
ATOM 1460 C CA . GLY A 1 189 ? -3.197 -19.206 -11.998 1.00 96.56 189 GLY A CA 1
ATOM 1461 C C . GLY A 1 189 ? -2.408 -18.181 -12.808 1.00 96.56 189 GLY A C 1
ATOM 1462 O O . GLY A 1 189 ? -1.840 -18.539 -13.841 1.00 96.56 189 GLY A O 1
ATOM 1463 N N . LYS A 1 190 ? -2.360 -16.920 -12.362 1.00 98.12 190 LYS A N 1
ATOM 1464 C CA . LYS A 1 190 ? -1.612 -15.838 -13.006 1.00 98.12 190 LYS A CA 1
ATOM 1465 C C . LYS A 1 190 ? -0.602 -15.200 -12.060 1.00 98.12 190 LYS A C 1
ATOM 1467 O O . LYS A 1 190 ? -0.785 -15.155 -10.844 1.00 98.12 190 LYS A O 1
ATOM 1472 N N . VAL A 1 191 ? 0.464 -14.694 -12.667 1.00 98.25 191 VAL A N 1
ATOM 1473 C CA . VAL A 1 191 ? 1.514 -13.888 -12.054 1.00 98.25 191 VAL A CA 1
ATOM 1474 C C . VAL A 1 191 ? 1.345 -12.466 -12.570 1.00 98.25 191 VAL A C 1
ATOM 1476 O O . VAL A 1 191 ? 1.768 -12.139 -13.678 1.00 98.25 191 VAL A O 1
ATOM 1479 N N . THR A 1 192 ? 0.716 -11.608 -11.772 1.00 98.62 192 THR A N 1
ATOM 1480 C CA . THR A 1 192 ? 0.623 -10.185 -12.094 1.00 98.62 192 THR A CA 1
ATOM 1481 C C . THR A 1 192 ? 1.969 -9.536 -11.796 1.00 98.62 192 THR A C 1
ATOM 1483 O O . THR A 1 192 ? 2.396 -9.510 -10.643 1.00 98.62 192 THR A O 1
ATOM 1486 N N . ALA A 1 193 ? 2.652 -9.046 -12.828 1.00 98.31 193 ALA A N 1
ATOM 1487 C CA . ALA A 1 193 ? 3.990 -8.480 -12.708 1.00 98.31 193 ALA A CA 1
ATOM 1488 C C . ALA A 1 193 ? 3.949 -6.949 -12.747 1.00 98.31 193 ALA A C 1
ATOM 1490 O O . ALA A 1 193 ? 3.340 -6.371 -13.639 1.00 98.31 193 ALA A O 1
ATOM 1491 N N . VAL A 1 194 ? 4.591 -6.287 -11.789 1.00 98.19 194 VAL A N 1
ATOM 1492 C CA . VAL A 1 194 ? 4.606 -4.823 -11.655 1.00 98.19 194 VAL A CA 1
ATOM 1493 C C . VAL A 1 194 ? 6.009 -4.336 -11.341 1.00 98.19 194 VAL A C 1
ATOM 1495 O O . VAL A 1 194 ? 6.719 -4.949 -10.542 1.00 98.19 194 VAL A O 1
ATOM 1498 N N . ARG A 1 195 ? 6.393 -3.201 -11.924 1.00 97.44 195 ARG A N 1
ATOM 1499 C CA . ARG A 1 195 ? 7.628 -2.510 -11.575 1.00 97.44 195 ARG A CA 1
ATOM 1500 C C . ARG A 1 195 ? 7.341 -1.357 -10.627 1.00 97.44 195 ARG A C 1
ATOM 1502 O O . ARG A 1 195 ? 6.475 -0.527 -10.894 1.00 97.44 195 ARG A O 1
ATOM 1509 N N . ILE A 1 196 ? 8.111 -1.277 -9.547 1.00 96.50 196 ILE A N 1
ATOM 1510 C CA . ILE A 1 196 ? 8.099 -0.144 -8.623 1.00 96.50 196 ILE A CA 1
ATOM 1511 C C . ILE A 1 196 ? 9.518 0.311 -8.300 1.00 96.50 196 ILE A C 1
ATOM 1513 O O . ILE A 1 196 ? 10.457 -0.482 -8.252 1.00 96.50 196 ILE A O 1
ATOM 1517 N N . ALA A 1 197 ? 9.690 1.605 -8.059 1.00 93.69 197 ALA A N 1
ATOM 1518 C CA . ALA A 1 197 ? 10.961 2.161 -7.614 1.00 93.69 197 ALA A CA 1
ATOM 1519 C C . ALA A 1 197 ? 10.779 3.550 -7.006 1.00 93.69 197 ALA A C 1
ATOM 1521 O O . ALA A 1 197 ? 9.722 4.171 -7.123 1.00 93.69 197 ALA A O 1
ATOM 1522 N N . TYR A 1 198 ? 11.864 4.059 -6.434 1.00 91.81 198 TYR A N 1
ATOM 1523 C CA . TYR A 1 198 ? 12.040 5.493 -6.270 1.00 91.81 198 TYR A CA 1
ATOM 1524 C C . TYR A 1 198 ? 12.565 6.119 -7.563 1.00 91.81 198 TYR A C 1
ATOM 1526 O O . TYR A 1 198 ? 13.377 5.517 -8.269 1.00 91.81 198 TYR A O 1
ATOM 1534 N N . ALA A 1 199 ? 12.133 7.343 -7.844 1.00 90.31 199 ALA A N 1
ATOM 1535 C CA . ALA A 1 199 ? 12.639 8.169 -8.929 1.00 90.31 199 ALA A CA 1
ATOM 1536 C C . ALA A 1 199 ? 13.132 9.517 -8.378 1.00 90.31 199 ALA A C 1
ATOM 1538 O O . ALA A 1 199 ? 12.384 10.167 -7.644 1.00 90.31 199 ALA A O 1
ATOM 1539 N N . PRO A 1 200 ? 14.349 9.965 -8.730 1.00 91.19 200 PRO A N 1
ATOM 1540 C CA . PRO A 1 200 ? 14.794 11.319 -8.426 1.00 91.19 200 PRO A CA 1
ATOM 1541 C C . PRO A 1 200 ? 13.933 12.341 -9.173 1.00 91.19 200 PRO A C 1
ATOM 1543 O O . PRO A 1 200 ? 13.611 12.136 -10.347 1.00 91.19 200 PRO A O 1
ATOM 1546 N N . LEU A 1 201 ? 13.595 13.446 -8.512 1.00 90.31 201 LEU A N 1
ATOM 1547 C CA . LEU A 1 201 ? 12.791 14.534 -9.062 1.00 90.31 201 LEU A CA 1
ATOM 1548 C C . LEU A 1 201 ? 13.562 15.865 -9.078 1.00 90.31 201 LEU A C 1
ATOM 1550 O O . LEU A 1 201 ? 14.425 16.120 -8.233 1.00 90.31 201 LEU A O 1
ATOM 1554 N N . ASP A 1 202 ? 13.232 16.734 -10.032 1.00 89.25 202 ASP A N 1
ATOM 1555 C CA . ASP A 1 202 ? 13.611 18.149 -10.008 1.00 89.25 202 ASP A CA 1
ATOM 1556 C C . ASP A 1 202 ? 12.732 18.960 -9.029 1.00 89.25 202 ASP A C 1
ATOM 1558 O O . ASP A 1 202 ? 11.853 18.427 -8.347 1.00 89.25 202 ASP A O 1
ATOM 1562 N N . SER A 1 203 ? 12.980 20.269 -8.928 1.00 84.44 203 SER A N 1
ATOM 1563 C CA . SER A 1 203 ? 12.197 21.182 -8.081 1.00 84.44 203 SER A CA 1
ATOM 1564 C C . SER A 1 203 ? 10.743 21.352 -8.524 1.00 84.44 203 SER A C 1
ATOM 1566 O O . SER A 1 203 ? 9.916 21.792 -7.728 1.00 84.44 203 SER A O 1
ATOM 1568 N N . GLU A 1 204 ? 10.412 20.984 -9.760 1.00 83.06 204 GLU A N 1
ATOM 1569 C CA . GLU A 1 204 ? 9.054 21.018 -10.298 1.00 83.06 204 GLU A CA 1
ATOM 1570 C C . GLU A 1 204 ? 8.360 19.645 -10.212 1.00 83.06 204 GLU A C 1
ATOM 1572 O O . GLU A 1 204 ? 7.213 19.491 -10.640 1.00 83.06 204 GLU A O 1
ATOM 1577 N N . GLY A 1 205 ? 9.027 18.643 -9.629 1.00 81.88 205 GLY A N 1
ATOM 1578 C CA . GLY A 1 205 ? 8.504 17.293 -9.456 1.00 81.88 205 GLY A CA 1
ATOM 1579 C C . GLY A 1 205 ? 8.566 16.428 -10.715 1.00 81.88 205 GLY A C 1
ATOM 1580 O O . GLY A 1 205 ? 7.847 15.429 -10.782 1.00 81.88 205 GLY A O 1
ATOM 1581 N N . ARG A 1 206 ? 9.380 16.792 -11.714 1.00 86.88 206 ARG A N 1
ATOM 1582 C CA . ARG A 1 206 ? 9.624 15.972 -12.910 1.00 86.88 206 ARG A CA 1
ATOM 1583 C C . ARG A 1 206 ? 10.764 14.996 -12.657 1.00 86.88 206 ARG A C 1
ATOM 1585 O O . ARG A 1 206 ? 11.742 15.336 -11.998 1.00 86.88 206 ARG A O 1
ATOM 1592 N N . ARG A 1 207 ? 10.656 13.793 -13.220 1.00 90.12 207 ARG A N 1
ATOM 1593 C CA . ARG A 1 207 ? 11.692 12.758 -13.127 1.00 90.12 207 ARG A CA 1
ATOM 1594 C C . ARG A 1 207 ? 13.005 13.216 -13.768 1.00 90.12 207 ARG A C 1
ATOM 1596 O O . ARG A 1 207 ? 13.006 13.701 -14.896 1.00 90.12 207 ARG A O 1
ATOM 1603 N N . ILE A 1 208 ? 14.108 12.984 -13.063 1.00 91.88 208 ILE A N 1
ATOM 1604 C CA . ILE A 1 208 ? 15.484 13.180 -13.535 1.00 91.88 208 ILE A CA 1
ATOM 1605 C C . ILE A 1 208 ? 16.302 11.901 -13.313 1.00 91.88 208 ILE A C 1
ATOM 1607 O O . ILE A 1 208 ? 15.953 11.065 -12.479 1.00 91.88 208 ILE A O 1
ATOM 1611 N N . ASP A 1 209 ? 17.410 11.749 -14.039 1.00 89.56 209 ASP A N 1
ATOM 1612 C CA . ASP A 1 209 ? 18.213 10.515 -14.001 1.00 89.56 209 ASP A CA 1
ATOM 1613 C C . ASP A 1 209 ? 18.927 10.302 -12.662 1.00 89.56 209 ASP A C 1
ATOM 1615 O O . ASP A 1 209 ? 19.115 9.175 -12.206 1.00 89.56 209 ASP A O 1
ATOM 1619 N N . ARG A 1 210 ? 19.360 11.395 -12.027 1.00 90.00 210 ARG A N 1
ATOM 1620 C CA . ARG A 1 210 ? 20.080 11.376 -10.752 1.00 90.00 210 ARG A CA 1
ATOM 1621 C C . ARG A 1 210 ? 19.898 12.684 -10.003 1.00 90.00 210 ARG A C 1
ATOM 1623 O O . ARG A 1 210 ? 19.737 13.737 -10.618 1.00 90.00 210 ARG A O 1
ATOM 1630 N N . PHE A 1 211 ? 20.007 12.618 -8.681 1.00 88.62 211 PHE A N 1
ATOM 1631 C CA . PHE A 1 211 ? 20.072 13.817 -7.852 1.00 88.62 211 PHE A CA 1
ATOM 1632 C C . PHE A 1 211 ? 21.257 14.712 -8.260 1.00 88.62 211 PHE A C 1
ATOM 1634 O O . PHE A 1 211 ? 22.320 14.192 -8.627 1.00 88.62 211 PHE A O 1
ATOM 1641 N N . PRO A 1 212 ? 21.105 16.048 -8.196 1.00 88.62 212 PRO A N 1
ATOM 1642 C CA . PRO A 1 212 ? 22.209 16.978 -8.394 1.00 88.62 212 PRO A CA 1
ATOM 1643 C C . PRO A 1 212 ? 23.396 16.697 -7.460 1.00 88.62 212 PRO A C 1
ATOM 1645 O O . PRO A 1 212 ? 23.239 16.257 -6.320 1.00 88.62 212 PRO A O 1
ATOM 1648 N N . GLY A 1 213 ? 24.611 16.986 -7.933 1.00 90.44 213 GLY A N 1
ATOM 1649 C CA . GLY A 1 213 ? 25.806 16.886 -7.096 1.00 90.44 213 GLY A CA 1
ATOM 1650 C C . GLY A 1 213 ? 25.699 17.807 -5.877 1.00 90.44 213 GLY A C 1
ATOM 1651 O O . GLY A 1 213 ? 25.408 18.990 -6.027 1.00 90.44 213 GLY A O 1
ATOM 1652 N N . GLY A 1 214 ? 25.934 17.264 -4.679 1.00 88.94 214 GLY A N 1
ATOM 1653 C CA . GLY A 1 214 ? 25.831 18.005 -3.417 1.00 88.94 214 GLY A CA 1
ATOM 1654 C C . GLY A 1 214 ? 24.464 17.941 -2.725 1.00 88.94 214 GLY A C 1
ATOM 1655 O O . GLY A 1 214 ? 24.323 18.544 -1.664 1.00 88.94 214 GLY A O 1
ATOM 1656 N N . SER A 1 215 ? 23.485 17.205 -3.269 1.00 88.94 215 SER A N 1
ATOM 1657 C CA . SER A 1 215 ? 22.220 16.939 -2.571 1.00 88.94 215 SER A CA 1
ATOM 1658 C C . SER A 1 215 ? 22.454 16.265 -1.219 1.00 88.94 215 SER A C 1
ATOM 1660 O O . SER A 1 215 ? 23.155 15.255 -1.124 1.00 88.94 215 SER A O 1
ATOM 1662 N N . ASN A 1 216 ? 21.855 16.823 -0.170 1.00 89.31 216 ASN A N 1
ATOM 1663 C CA . ASN A 1 216 ? 21.879 16.240 1.168 1.00 89.31 216 ASN A CA 1
ATOM 1664 C C . ASN A 1 216 ? 20.707 15.252 1.364 1.00 89.31 216 ASN A C 1
ATOM 1666 O O . ASN A 1 216 ? 19.888 15.033 0.472 1.00 89.31 216 ASN A O 1
ATOM 1670 N N . SER A 1 217 ? 20.615 14.638 2.545 1.00 84.56 217 SER A N 1
ATOM 1671 C CA . SER A 1 217 ? 19.559 13.666 2.856 1.00 84.56 217 SER A CA 1
ATOM 1672 C C . SER A 1 217 ? 18.142 14.247 2.802 1.00 84.56 217 SER A C 1
ATOM 1674 O O . SER A 1 217 ? 17.215 13.523 2.446 1.00 84.56 217 SER A O 1
ATOM 1676 N N . LEU A 1 218 ? 17.970 15.532 3.124 1.00 85.00 218 LEU A N 1
ATOM 1677 C CA . LEU A 1 218 ? 16.687 16.227 3.025 1.00 85.00 218 LEU A CA 1
ATOM 1678 C C . LEU A 1 218 ? 16.312 16.494 1.562 1.00 85.00 218 LEU A C 1
ATOM 1680 O O . LEU A 1 218 ? 15.153 16.328 1.191 1.00 85.00 218 LEU A O 1
ATOM 1684 N N . ASP A 1 219 ? 17.277 16.860 0.717 1.00 84.44 219 ASP A N 1
ATOM 1685 C CA . ASP A 1 219 ? 17.035 17.015 -0.722 1.00 84.44 219 ASP A CA 1
ATOM 1686 C C . ASP A 1 219 ? 16.585 15.687 -1.335 1.00 84.44 219 ASP A C 1
ATOM 1688 O O . ASP A 1 219 ? 15.621 15.649 -2.093 1.00 84.44 219 ASP A O 1
ATOM 1692 N N . ILE A 1 220 ? 17.246 14.585 -0.969 1.00 84.81 220 ILE A N 1
ATOM 1693 C CA . ILE A 1 220 ? 16.893 13.248 -1.455 1.00 84.81 220 ILE A CA 1
ATOM 1694 C C . ILE A 1 220 ? 15.491 12.854 -0.983 1.00 84.81 220 ILE A C 1
ATOM 1696 O O . ILE A 1 220 ? 14.692 12.397 -1.797 1.00 84.81 220 ILE A O 1
ATOM 1700 N N . SER A 1 221 ? 15.156 13.048 0.296 1.00 81.06 221 SER A N 1
ATOM 1701 C CA . SER A 1 221 ? 13.841 12.651 0.816 1.00 81.06 221 SER A CA 1
ATOM 1702 C C . SER A 1 221 ? 12.695 13.492 0.249 1.00 81.06 221 SER A C 1
ATOM 1704 O O . SER A 1 221 ? 11.631 12.957 -0.039 1.00 81.06 221 SER A O 1
ATOM 1706 N N . THR A 1 222 ? 12.910 14.792 0.040 1.00 82.94 222 THR A N 1
ATOM 1707 C CA . THR A 1 222 ? 11.877 15.709 -0.477 1.00 82.94 222 THR A CA 1
ATOM 1708 C C . THR A 1 222 ? 11.736 15.676 -1.997 1.00 82.94 222 THR A C 1
ATOM 1710 O O . THR A 1 222 ? 10.695 16.068 -2.520 1.00 82.94 222 THR A O 1
ATOM 1713 N N . ARG A 1 223 ? 12.761 15.198 -2.713 1.00 87.31 223 ARG A N 1
ATOM 1714 C CA . ARG A 1 223 ? 12.783 15.091 -4.180 1.00 87.31 223 ARG A CA 1
ATOM 1715 C C . ARG A 1 223 ? 12.833 13.645 -4.667 1.00 87.31 223 ARG A C 1
ATOM 1717 O O . ARG A 1 223 ? 13.309 13.380 -5.765 1.00 87.31 223 ARG A O 1
ATOM 1724 N N . SER A 1 224 ? 12.359 12.703 -3.863 1.00 88.69 224 SER A N 1
ATOM 1725 C CA . SER A 1 224 ? 12.098 11.334 -4.310 1.00 88.69 224 SER A CA 1
ATOM 1726 C C . SER A 1 224 ? 10.621 11.202 -4.632 1.00 88.69 224 SER A C 1
ATOM 1728 O O . SER A 1 224 ? 9.802 11.552 -3.796 1.00 88.69 224 SER A O 1
ATOM 1730 N N . GLY A 1 225 ? 10.291 10.688 -5.812 1.00 89.69 225 GLY A N 1
ATOM 1731 C CA . GLY A 1 225 ? 8.952 10.232 -6.173 1.00 89.69 225 GLY A CA 1
ATOM 1732 C C . GLY A 1 225 ? 8.875 8.713 -6.180 1.00 89.69 225 GLY A C 1
ATOM 1733 O O . GLY A 1 225 ? 9.902 8.035 -6.235 1.00 89.69 225 GLY A O 1
ATOM 1734 N N . VAL A 1 226 ? 7.660 8.172 -6.184 1.00 92.69 226 VAL A N 1
ATOM 1735 C CA . VAL A 1 226 ? 7.437 6.734 -6.377 1.00 92.69 226 VAL A CA 1
ATOM 1736 C C . VAL A 1 226 ? 6.992 6.478 -7.809 1.00 92.69 226 VAL A C 1
ATOM 1738 O O . VAL A 1 226 ? 6.110 7.166 -8.312 1.00 92.69 226 VAL A O 1
ATOM 1741 N N . ILE A 1 227 ? 7.581 5.494 -8.480 1.00 93.38 227 ILE A N 1
ATOM 1742 C CA . ILE A 1 227 ? 7.103 5.027 -9.785 1.00 93.38 227 ILE A CA 1
ATOM 1743 C C . ILE A 1 227 ? 6.353 3.709 -9.627 1.00 93.38 227 ILE A C 1
ATOM 1745 O O . ILE A 1 227 ? 6.737 2.859 -8.823 1.00 93.38 227 ILE A O 1
ATOM 1749 N N . ILE A 1 228 ? 5.295 3.563 -10.418 1.00 95.38 228 ILE A N 1
ATOM 1750 C CA . ILE A 1 228 ? 4.561 2.319 -10.631 1.00 95.38 228 ILE A CA 1
ATOM 1751 C C . ILE A 1 228 ? 4.422 2.189 -12.142 1.00 95.38 228 ILE A C 1
ATOM 1753 O O . ILE A 1 228 ? 3.835 3.053 -12.790 1.00 95.38 228 ILE A O 1
ATOM 1757 N N . GLU A 1 229 ? 5.012 1.149 -12.708 1.00 95.12 229 GLU A N 1
ATOM 1758 C CA . GLU A 1 229 ? 5.130 0.960 -14.149 1.00 95.12 229 GLU A CA 1
ATOM 1759 C C . GLU A 1 229 ? 4.778 -0.491 -14.515 1.00 95.12 229 GLU A C 1
ATOM 1761 O O . GLU A 1 229 ? 4.828 -1.389 -13.660 1.00 95.12 229 GLU A O 1
ATOM 1766 N N . PRO A 1 230 ? 4.443 -0.757 -15.789 1.00 96.19 230 PRO A N 1
ATOM 1767 C CA . PRO A 1 230 ? 4.500 -2.107 -16.324 1.00 96.19 230 PRO A CA 1
ATOM 1768 C C . PRO A 1 230 ? 5.873 -2.745 -16.057 1.00 96.19 230 PRO A C 1
ATOM 1770 O O . PRO A 1 230 ? 6.884 -2.036 -15.989 1.00 96.19 230 PRO A O 1
ATOM 1773 N N . PRO A 1 231 ? 5.926 -4.076 -15.915 1.00 96.25 231 PRO A N 1
ATOM 1774 C CA . PRO A 1 231 ? 7.185 -4.778 -15.752 1.00 96.25 231 PRO A CA 1
ATOM 1775 C C . PRO A 1 231 ? 8.038 -4.629 -17.018 1.00 96.25 231 PRO A C 1
ATOM 1777 O O . PRO A 1 231 ? 7.509 -4.484 -18.123 1.00 96.25 231 PRO A O 1
ATOM 1780 N N . SER A 1 232 ? 9.357 -4.677 -16.861 1.00 95.94 232 SER A N 1
ATOM 1781 C CA . SER A 1 232 ? 10.275 -4.775 -17.994 1.00 95.94 232 SER A CA 1
ATOM 1782 C C . SER A 1 232 ? 10.449 -6.234 -18.435 1.00 95.94 232 SER A C 1
ATOM 1784 O O . SER A 1 232 ? 9.894 -7.160 -17.837 1.00 95.94 232 SER A O 1
ATOM 1786 N N . ASP A 1 233 ? 11.279 -6.459 -19.456 1.00 95.62 233 ASP A N 1
ATOM 1787 C CA . ASP A 1 233 ? 11.645 -7.812 -19.882 1.00 95.62 233 ASP A CA 1
ATOM 1788 C C . ASP A 1 233 ? 12.370 -8.609 -18.781 1.00 95.62 233 ASP A C 1
ATOM 1790 O O . ASP A 1 233 ? 12.366 -9.838 -18.829 1.00 95.62 233 ASP A O 1
ATOM 1794 N N . TYR A 1 234 ? 12.927 -7.956 -17.749 1.00 93.06 234 TYR A N 1
ATOM 1795 C CA . TYR A 1 234 ? 13.520 -8.657 -16.603 1.00 93.06 234 TYR A CA 1
ATOM 1796 C C . TYR A 1 234 ? 12.493 -9.468 -15.811 1.00 93.06 234 TYR A C 1
ATOM 1798 O O . TYR A 1 234 ? 12.849 -10.481 -15.214 1.00 93.06 234 TYR A O 1
ATOM 1806 N N . ALA A 1 235 ? 11.217 -9.071 -15.814 1.00 91.88 235 ALA A N 1
ATOM 1807 C CA . ALA A 1 235 ? 10.164 -9.834 -15.153 1.00 91.88 235 ALA A CA 1
ATOM 1808 C C . ALA A 1 235 ? 9.862 -11.173 -15.847 1.00 91.88 235 ALA A C 1
ATOM 1810 O O . ALA A 1 235 ? 9.205 -12.028 -15.254 1.00 91.88 235 ALA A O 1
ATOM 1811 N N . LEU A 1 236 ? 10.348 -11.383 -17.077 1.00 92.62 236 LEU A N 1
ATOM 1812 C CA . LEU A 1 236 ? 10.216 -12.629 -17.838 1.00 92.62 236 LEU A CA 1
ATOM 1813 C C . LEU A 1 236 ? 11.249 -13.671 -17.379 1.00 92.62 236 LEU A C 1
ATOM 1815 O O . LEU A 1 236 ? 11.981 -14.248 -18.184 1.00 92.62 236 LEU A O 1
ATOM 1819 N N . ASP A 1 237 ? 11.315 -13.888 -16.066 1.00 91.12 237 ASP A N 1
ATOM 1820 C CA . ASP A 1 237 ? 12.211 -14.853 -15.443 1.00 91.12 237 ASP A CA 1
ATOM 1821 C C . ASP A 1 237 ? 11.926 -16.266 -15.982 1.00 91.12 237 ASP A C 1
ATOM 1823 O O . ASP A 1 237 ? 10.781 -16.719 -15.914 1.00 91.12 237 ASP A O 1
ATOM 1827 N N . PRO A 1 238 ? 12.934 -17.002 -16.488 1.00 91.31 238 PRO A N 1
ATOM 1828 C CA . PRO A 1 238 ? 12.719 -18.286 -17.155 1.00 91.31 238 PRO A CA 1
ATOM 1829 C C . PRO A 1 238 ? 12.166 -19.383 -16.235 1.00 91.31 238 PRO A C 1
ATOM 1831 O O . PRO A 1 238 ? 11.725 -20.419 -16.729 1.00 91.31 238 PRO A O 1
ATOM 1834 N N . ARG A 1 239 ? 12.193 -19.188 -14.911 1.00 92.06 239 ARG A N 1
ATOM 1835 C CA . ARG A 1 239 ? 11.594 -20.122 -13.946 1.00 92.06 239 ARG A CA 1
ATOM 1836 C C . ARG A 1 239 ? 10.078 -19.971 -13.847 1.00 92.06 239 ARG A C 1
ATOM 1838 O O . ARG A 1 239 ? 9.429 -20.862 -13.310 1.00 92.06 239 ARG A O 1
ATOM 1845 N N . ILE A 1 240 ? 9.523 -18.858 -14.325 1.00 93.62 240 ILE A N 1
ATOM 1846 C CA . ILE A 1 240 ? 8.086 -18.591 -14.332 1.00 93.62 240 ILE A CA 1
ATOM 1847 C C . ILE A 1 240 ? 7.563 -18.862 -15.750 1.00 93.62 240 ILE A C 1
ATOM 1849 O O . ILE A 1 240 ? 8.056 -18.251 -16.701 1.00 93.62 240 ILE A O 1
ATOM 1853 N N . PRO A 1 241 ? 6.556 -19.737 -15.930 1.00 92.69 241 PRO A N 1
ATOM 1854 C CA . PRO A 1 241 ? 5.967 -19.964 -17.244 1.00 92.69 241 PRO A CA 1
ATOM 1855 C C . PRO A 1 241 ? 5.442 -18.655 -17.841 1.00 92.69 241 PRO A C 1
ATOM 1857 O O . PRO A 1 241 ? 4.657 -17.938 -17.213 1.00 92.69 241 PRO A O 1
ATOM 1860 N N . ARG A 1 242 ? 5.884 -18.319 -19.057 1.00 93.50 242 ARG A N 1
ATOM 1861 C CA . ARG A 1 242 ? 5.619 -17.012 -19.683 1.00 93.50 242 ARG A CA 1
ATOM 1862 C C . ARG A 1 242 ? 4.122 -16.732 -19.821 1.00 93.50 242 ARG A C 1
ATOM 1864 O O . ARG A 1 242 ? 3.690 -15.597 -19.674 1.00 93.50 242 ARG A O 1
ATOM 1871 N N . GLU A 1 243 ? 3.331 -17.766 -20.069 1.00 93.62 243 GLU A N 1
ATOM 1872 C CA . GLU A 1 243 ? 1.874 -17.733 -20.191 1.00 93.62 243 GLU A CA 1
ATOM 1873 C C . GLU A 1 243 ? 1.132 -17.429 -18.875 1.00 93.62 243 GLU A C 1
ATOM 1875 O O . GLU A 1 243 ? -0.056 -17.076 -18.891 1.00 93.62 243 GLU A O 1
ATOM 1880 N N . MET A 1 244 ? 1.810 -17.567 -17.730 1.00 95.69 244 MET A N 1
ATOM 1881 C CA . MET A 1 244 ? 1.278 -17.160 -16.431 1.00 95.69 244 MET A CA 1
ATOM 1882 C C . MET A 1 244 ? 1.503 -15.673 -16.164 1.00 95.69 244 MET A C 1
ATOM 1884 O O . MET A 1 244 ? 0.721 -15.088 -15.417 1.00 95.69 244 MET A O 1
ATOM 1888 N N . ILE A 1 245 ? 2.528 -15.057 -16.759 1.00 97.25 245 ILE A N 1
ATOM 1889 C CA . ILE A 1 245 ? 2.881 -13.657 -16.511 1.00 97.25 245 ILE A CA 1
ATOM 1890 C C . ILE A 1 245 ? 1.902 -12.733 -17.235 1.00 97.25 245 ILE A C 1
ATOM 1892 O O . ILE A 1 245 ? 1.700 -12.830 -18.445 1.00 97.25 245 ILE A O 1
ATOM 1896 N N . THR A 1 246 ? 1.317 -11.798 -16.491 1.00 97.50 246 THR A N 1
ATOM 1897 C CA . THR A 1 246 ? 0.396 -10.786 -17.014 1.00 97.50 246 THR A CA 1
ATOM 1898 C C . THR A 1 246 ? 0.820 -9.393 -16.578 1.00 97.50 246 THR A C 1
ATOM 1900 O O . THR A 1 246 ? 1.171 -9.180 -15.415 1.00 97.50 246 THR A O 1
ATOM 1903 N N . VAL A 1 247 ? 0.729 -8.435 -17.498 1.00 97.12 247 VAL A N 1
ATOM 1904 C CA . VAL A 1 247 ? 0.869 -7.008 -17.188 1.00 97.12 247 VAL A CA 1
ATOM 1905 C C . VAL A 1 247 ? -0.448 -6.512 -16.577 1.00 97.12 247 VAL A C 1
ATOM 1907 O O . VAL A 1 247 ? -1.506 -6.794 -17.143 1.00 97.12 247 VAL A O 1
ATOM 1910 N N . PRO A 1 248 ? -0.426 -5.808 -15.434 1.00 96.62 248 PRO A N 1
ATOM 1911 C CA . PRO A 1 248 ? -1.631 -5.295 -14.799 1.00 96.62 248 PRO A CA 1
ATOM 1912 C C . PRO A 1 248 ? -2.298 -4.201 -15.632 1.00 96.62 248 PRO A C 1
ATOM 1914 O O . PRO A 1 248 ? -1.645 -3.304 -16.166 1.00 96.62 248 PRO A O 1
ATOM 1917 N N . GLU A 1 249 ? -3.627 -4.215 -15.637 1.00 96.62 249 GLU A N 1
ATOM 1918 C CA . GLU A 1 249 ? -4.427 -3.050 -16.003 1.00 96.62 249 GLU A CA 1
ATOM 1919 C C . GLU A 1 249 ? -4.567 -2.143 -14.780 1.00 96.62 249 GLU A C 1
ATOM 1921 O O . GLU A 1 249 ? -5.317 -2.436 -13.842 1.00 96.62 249 GLU A O 1
ATOM 1926 N N . PHE A 1 250 ? -3.813 -1.046 -14.774 1.00 96.50 250 PHE A N 1
ATOM 1927 C CA . PHE A 1 250 ? -3.849 -0.099 -13.670 1.00 96.50 250 PHE A CA 1
ATOM 1928 C C . PHE A 1 250 ? -5.103 0.768 -13.696 1.00 96.50 250 PHE A C 1
ATOM 1930 O O . PHE A 1 250 ? -5.566 1.234 -14.738 1.00 96.50 250 PHE A O 1
ATOM 1937 N N . ARG A 1 251 ? -5.614 1.052 -12.503 1.00 94.75 251 ARG A N 1
ATOM 1938 C CA . ARG A 1 251 ? -6.728 1.965 -12.271 1.00 94.75 251 ARG A CA 1
ATOM 1939 C C . ARG A 1 251 ? -6.334 2.966 -11.205 1.00 94.75 251 ARG A C 1
ATOM 1941 O O . ARG A 1 251 ? -5.773 2.595 -10.179 1.00 94.75 251 ARG A O 1
ATOM 1948 N N . LEU A 1 252 ? -6.640 4.234 -11.455 1.00 93.44 252 LEU A N 1
ATOM 1949 C CA . LEU A 1 252 ? -6.391 5.290 -10.486 1.00 93.44 252 LEU A CA 1
ATOM 1950 C C . LEU A 1 252 ? -7.262 5.092 -9.244 1.00 93.44 252 LEU A C 1
ATOM 1952 O O . LEU A 1 252 ? -8.476 4.910 -9.363 1.00 93.44 252 LEU A O 1
ATOM 1956 N N . VAL A 1 253 ? -6.634 5.194 -8.079 1.00 90.12 253 VAL A N 1
ATOM 1957 C CA . VAL A 1 253 ? -7.296 5.321 -6.783 1.00 90.12 253 VAL A CA 1
ATOM 1958 C C . VAL A 1 253 ? -7.097 6.760 -6.326 1.00 90.12 253 VAL A C 1
ATOM 1960 O O . VAL A 1 253 ? -5.966 7.233 -6.224 1.00 90.12 253 VAL A O 1
ATOM 1963 N N . GLU A 1 254 ? -8.195 7.480 -6.098 1.00 74.19 254 GLU A N 1
ATOM 1964 C CA . GLU A 1 254 ? -8.132 8.928 -5.865 1.00 74.19 254 GLU A CA 1
ATOM 1965 C C . GLU A 1 254 ? -7.321 9.291 -4.615 1.00 74.19 254 GLU A C 1
ATOM 1967 O O . GLU A 1 254 ? -6.511 10.218 -4.650 1.00 74.19 254 GLU A O 1
ATOM 1972 N N . ALA A 1 255 ? -7.516 8.544 -3.527 1.00 77.19 255 ALA A N 1
ATOM 1973 C CA . ALA A 1 255 ? -6.758 8.694 -2.295 1.00 77.19 255 ALA A CA 1
ATOM 1974 C C . ALA A 1 255 ? -6.849 7.428 -1.435 1.00 77.19 255 ALA A C 1
ATOM 1976 O O . ALA A 1 255 ? -7.861 6.727 -1.441 1.00 77.19 255 ALA A O 1
ATOM 1977 N N . ILE A 1 256 ? -5.805 7.181 -0.644 1.00 84.50 256 ILE A N 1
ATOM 1978 C CA . ILE A 1 256 ? -5.820 6.208 0.457 1.00 84.50 256 ILE A CA 1
ATOM 1979 C C . ILE A 1 256 ? -5.550 6.973 1.757 1.00 84.50 256 ILE A C 1
ATOM 1981 O O . ILE A 1 256 ? -4.646 7.818 1.775 1.00 84.50 256 ILE A O 1
ATOM 1985 N N . PRO A 1 257 ? -6.266 6.686 2.859 1.00 86.06 257 PRO A N 1
ATOM 1986 C CA . PRO A 1 257 ? -5.964 7.299 4.143 1.00 86.06 257 PRO A CA 1
ATOM 1987 C C . PRO A 1 257 ? -4.533 6.997 4.614 1.00 86.06 257 PRO A C 1
ATOM 1989 O O . PRO A 1 257 ? -4.044 5.864 4.560 1.00 86.06 257 PRO A O 1
ATOM 1992 N N . ASN A 1 258 ? -3.861 8.008 5.162 1.00 88.31 258 ASN A N 1
ATOM 1993 C CA . ASN A 1 258 ? -2.539 7.845 5.760 1.00 88.31 258 ASN A CA 1
ATOM 1994 C C . ASN A 1 258 ? -2.636 7.304 7.199 1.00 88.31 258 ASN A C 1
ATOM 1996 O O . ASN A 1 258 ? -2.289 7.998 8.154 1.00 88.31 258 ASN A O 1
ATOM 2000 N N . TRP A 1 259 ? -3.110 6.064 7.362 1.00 85.50 259 TRP A N 1
ATOM 2001 C CA . TRP A 1 259 ? -3.388 5.468 8.681 1.00 85.50 259 TRP A CA 1
ATOM 2002 C C . TRP A 1 259 ? -2.199 5.470 9.657 1.00 85.50 259 TRP A C 1
ATOM 2004 O O . TRP A 1 259 ? -2.410 5.471 10.865 1.00 85.50 259 TRP A O 1
ATOM 2014 N N . PHE A 1 260 ? -0.959 5.482 9.155 1.00 84.81 260 PHE A N 1
ATOM 2015 C CA . PHE A 1 260 ? 0.256 5.417 9.981 1.00 84.81 260 PHE A CA 1
ATOM 2016 C C . PHE A 1 260 ? 1.032 6.736 10.057 1.00 84.81 260 PHE A C 1
ATOM 2018 O O . PHE A 1 260 ? 2.146 6.740 10.576 1.00 84.81 260 PHE A O 1
ATOM 2025 N N . GLY A 1 261 ? 0.491 7.838 9.523 1.00 86.44 261 GLY A N 1
ATOM 2026 C CA . GLY A 1 261 ? 1.175 9.136 9.542 1.00 86.44 261 GLY A CA 1
ATOM 2027 C C . GLY A 1 261 ? 2.526 9.134 8.816 1.00 86.44 261 GLY A C 1
ATOM 2028 O O . GLY A 1 261 ? 3.438 9.850 9.215 1.00 86.44 261 GLY A O 1
ATOM 2029 N N . GLN A 1 262 ? 2.669 8.312 7.774 1.00 85.75 262 GLN A N 1
ATOM 2030 C CA . GLN A 1 262 ? 3.876 8.246 6.946 1.00 85.75 262 GLN A CA 1
ATOM 2031 C C . GLN A 1 262 ? 4.095 9.542 6.158 1.00 85.75 262 GLN A C 1
ATOM 2033 O O . GLN A 1 262 ? 3.157 10.313 5.936 1.00 85.75 262 GLN A O 1
ATOM 2038 N N . THR A 1 263 ? 5.312 9.745 5.653 1.00 85.88 263 THR A N 1
ATOM 2039 C CA . THR A 1 263 ? 5.592 10.824 4.700 1.00 85.88 263 THR A CA 1
ATOM 2040 C C . THR A 1 263 ? 4.749 10.615 3.446 1.00 85.88 263 THR A C 1
ATOM 2042 O O . THR A 1 263 ? 4.817 9.562 2.816 1.00 85.88 263 THR A O 1
ATOM 2045 N N . VAL A 1 264 ? 3.923 11.598 3.086 1.00 86.69 264 VAL A N 1
ATOM 2046 C CA . VAL A 1 264 ? 3.140 11.530 1.848 1.00 86.69 264 VAL A CA 1
ATOM 2047 C C . VAL A 1 264 ? 4.071 11.810 0.681 1.00 86.69 264 VAL A C 1
ATOM 2049 O O . VAL A 1 264 ? 4.635 12.898 0.581 1.00 86.69 264 VAL A O 1
ATOM 2052 N N . ASN A 1 265 ? 4.206 10.827 -0.198 1.00 84.25 265 ASN A N 1
ATOM 2053 C CA . ASN A 1 265 ? 5.018 10.913 -1.392 1.00 84.25 265 ASN A CA 1
ATOM 2054 C C . ASN A 1 265 ? 4.135 10.813 -2.644 1.00 84.25 265 ASN A C 1
ATOM 2056 O O . ASN A 1 265 ? 3.029 10.265 -2.628 1.00 84.25 265 ASN A O 1
ATOM 2060 N N . ARG A 1 266 ? 4.617 11.400 -3.734 1.00 83.62 266 ARG A N 1
ATOM 2061 C CA . ARG A 1 266 ? 3.911 11.520 -4.999 1.00 83.62 266 ARG A CA 1
ATOM 2062 C C . ARG A 1 266 ? 4.231 10.326 -5.886 1.00 83.62 266 ARG A C 1
ATOM 2064 O O . ARG A 1 266 ? 5.392 10.104 -6.244 1.00 83.62 266 ARG A O 1
ATOM 2071 N N . VAL A 1 267 ? 3.192 9.602 -6.294 1.00 91.44 267 VAL A N 1
ATOM 2072 C CA . VAL A 1 267 ? 3.327 8.660 -7.405 1.00 91.44 267 VAL A CA 1
ATOM 2073 C C . VAL A 1 267 ? 3.519 9.459 -8.689 1.00 91.44 267 VAL A C 1
ATOM 2075 O O . VAL A 1 267 ? 2.844 10.460 -8.923 1.00 91.44 267 VAL A O 1
ATOM 2078 N N . GLN A 1 268 ? 4.480 9.065 -9.514 1.00 92.31 268 GLN A N 1
ATOM 2079 C CA . GLN A 1 268 ? 4.713 9.727 -10.789 1.00 92.31 268 GLN A CA 1
ATOM 2080 C C . GLN A 1 268 ? 3.494 9.578 -11.710 1.00 92.31 268 GLN A C 1
ATOM 2082 O O . GLN A 1 268 ? 2.837 8.537 -11.668 1.00 92.31 268 GLN A O 1
ATOM 2087 N N . PRO A 1 269 ? 3.188 10.601 -12.535 1.00 92.69 269 PRO A N 1
ATOM 2088 C CA . PRO A 1 269 ? 2.109 10.532 -13.514 1.00 92.69 269 PRO A CA 1
ATOM 2089 C C . PRO A 1 269 ? 2.134 9.222 -14.300 1.00 92.69 269 PRO A C 1
ATOM 2091 O O . PRO A 1 269 ? 3.179 8.841 -14.829 1.00 92.69 269 PRO A O 1
ATOM 2094 N N . TYR A 1 270 ? 0.979 8.572 -14.419 1.00 92.94 270 TYR A N 1
ATOM 2095 C CA . TYR A 1 270 ? 0.841 7.385 -15.250 1.00 92.94 270 TYR A CA 1
ATOM 2096 C C . TYR A 1 270 ? 0.163 7.763 -16.576 1.00 92.94 270 TYR A C 1
ATOM 2098 O O . TYR A 1 270 ? -0.990 8.218 -16.551 1.00 92.94 270 TYR A O 1
ATOM 2106 N N . PRO A 1 271 ? 0.836 7.588 -17.734 1.00 91.38 271 PRO A N 1
ATOM 2107 C CA . PRO A 1 271 ? 0.302 7.987 -19.033 1.00 91.38 271 PRO A CA 1
ATOM 2108 C C . PRO A 1 271 ? -1.115 7.460 -19.285 1.00 91.38 271 PRO A C 1
ATOM 2110 O O . PRO A 1 271 ? -1.391 6.274 -19.126 1.00 91.38 271 PRO A O 1
ATOM 2113 N N . GLY A 1 272 ? -2.026 8.359 -19.667 1.00 90.69 272 GLY A N 1
ATOM 2114 C CA . GLY A 1 272 ? -3.426 8.031 -19.960 1.00 90.69 272 GLY A CA 1
ATOM 2115 C C . GLY A 1 272 ? -4.327 7.796 -18.739 1.00 90.69 272 GLY A C 1
ATOM 2116 O O . GLY A 1 272 ? -5.543 7.756 -18.904 1.00 90.69 272 GLY A O 1
ATOM 2117 N N . LEU A 1 273 ? -3.779 7.692 -17.522 1.00 92.88 273 LEU A N 1
ATOM 2118 C CA . LEU A 1 273 ? -4.573 7.540 -16.297 1.00 92.88 273 LEU A CA 1
ATOM 2119 C C . LEU A 1 273 ? -4.661 8.842 -15.512 1.00 92.88 273 LEU A C 1
ATOM 2121 O O . LEU A 1 273 ? -5.757 9.324 -15.240 1.00 92.88 273 LEU A O 1
ATOM 2125 N N . PHE A 1 274 ? -3.519 9.422 -15.150 1.00 93.38 274 PHE A N 1
ATOM 2126 C CA . PHE A 1 274 ? -3.502 10.641 -14.354 1.00 93.38 274 PHE A CA 1
ATOM 2127 C C . PHE A 1 274 ? -2.242 11.470 -14.584 1.00 93.38 274 PHE A C 1
ATOM 2129 O O . PHE A 1 274 ? -1.188 10.969 -14.972 1.00 93.38 274 PHE A O 1
ATOM 2136 N N . SER A 1 275 ? -2.369 12.760 -14.304 1.00 92.50 275 SER A N 1
ATOM 2137 C CA . SER A 1 275 ? -1.264 13.709 -14.237 1.00 92.50 275 SER A CA 1
ATOM 2138 C C . SER A 1 275 ? -1.438 14.600 -13.010 1.00 92.50 275 SER A C 1
ATOM 2140 O O . SER A 1 275 ? -2.257 14.321 -12.132 1.00 92.50 275 SER A O 1
ATOM 2142 N N . TYR A 1 276 ? -0.671 15.679 -12.942 1.00 87.31 276 TYR A N 1
ATOM 2143 C CA . TYR A 1 276 ? -0.856 16.711 -11.941 1.00 87.31 276 TYR A CA 1
ATOM 2144 C C . TYR A 1 276 ? -0.823 18.099 -12.560 1.00 87.31 276 TYR A C 1
ATOM 2146 O O . TYR A 1 276 ? -0.089 18.370 -13.508 1.00 87.31 276 TYR A O 1
ATOM 2154 N N . ASP A 1 277 ? -1.577 18.973 -11.919 1.00 87.31 277 ASP A N 1
ATOM 2155 C CA . ASP A 1 277 ? -1.602 20.412 -12.095 1.00 87.31 277 ASP A CA 1
ATOM 2156 C C . ASP A 1 277 ? -1.100 21.030 -10.781 1.00 87.31 277 ASP A C 1
ATOM 2158 O O . ASP A 1 277 ? -1.812 21.084 -9.773 1.00 87.31 277 ASP A O 1
ATOM 2162 N N . GLY A 1 278 ? 0.198 21.346 -10.738 1.00 83.88 278 GLY A N 1
ATOM 2163 C CA . GLY A 1 278 ? 0.900 21.673 -9.495 1.00 83.88 278 GLY A CA 1
ATOM 2164 C C . GLY A 1 278 ? 0.878 20.504 -8.502 1.00 83.88 278 GLY A C 1
ATOM 2165 O O . GLY A 1 278 ? 1.443 19.441 -8.761 1.00 83.88 278 GLY A O 1
ATOM 2166 N N . THR A 1 279 ? 0.229 20.705 -7.353 1.00 78.31 279 THR A N 1
ATOM 2167 C CA . THR A 1 279 ? 0.039 19.681 -6.308 1.00 78.31 279 THR A CA 1
ATOM 2168 C C . THR A 1 279 ? -1.265 18.899 -6.459 1.00 78.31 279 THR A C 1
ATOM 2170 O O . THR A 1 279 ? -1.474 17.909 -5.758 1.00 78.31 279 THR A O 1
ATOM 2173 N N . ARG A 1 280 ? -2.152 19.320 -7.368 1.00 84.69 280 ARG A N 1
ATOM 2174 C CA . ARG A 1 280 ? -3.456 18.695 -7.573 1.00 84.69 280 ARG A CA 1
ATOM 2175 C C . ARG A 1 280 ? -3.335 17.562 -8.576 1.00 84.69 280 ARG A C 1
ATOM 2177 O O . ARG A 1 280 ? -2.879 17.765 -9.697 1.00 84.69 280 ARG A O 1
ATOM 2184 N N . MET A 1 281 ? -3.778 16.374 -8.190 1.00 86.88 281 MET A N 1
ATOM 2185 C CA . MET A 1 281 ? -3.896 15.253 -9.115 1.00 86.88 281 MET A CA 1
ATOM 2186 C C . MET A 1 281 ? -5.064 15.472 -10.084 1.00 86.88 281 MET A C 1
ATOM 2188 O O . MET A 1 281 ? -6.137 15.925 -9.685 1.00 86.88 281 MET A O 1
ATOM 2192 N N . VAL A 1 282 ? -4.856 15.135 -11.354 1.00 89.69 282 VAL A N 1
ATOM 2193 C CA . VAL A 1 282 ? -5.850 15.249 -12.425 1.00 89.69 282 VAL A CA 1
ATOM 2194 C C . VAL A 1 282 ? -6.066 13.870 -13.038 1.00 89.69 282 VAL A C 1
ATOM 2196 O O . VAL A 1 282 ? -5.137 13.307 -13.613 1.00 89.69 282 VAL A O 1
ATOM 2199 N N . ASP A 1 283 ? -7.285 13.334 -12.937 1.00 90.50 283 ASP A N 1
ATOM 2200 C CA . ASP A 1 283 ? -7.684 12.119 -13.659 1.00 90.50 283 ASP A CA 1
ATOM 2201 C C . ASP A 1 283 ? -7.867 12.457 -15.146 1.00 90.50 283 ASP A C 1
ATOM 2203 O O . ASP A 1 283 ? -8.757 13.225 -15.524 1.00 90.50 283 ASP A O 1
ATOM 2207 N N . LEU A 1 284 ? -7.011 11.890 -15.995 1.00 90.12 284 LEU A N 1
ATOM 2208 C CA . LEU A 1 284 ? -7.007 12.167 -17.432 1.00 90.12 284 LEU A CA 1
ATOM 2209 C C . LEU A 1 284 ? -8.164 11.473 -18.162 1.00 90.12 284 LEU A C 1
ATOM 2211 O O . LEU A 1 284 ? -8.536 11.891 -19.257 1.00 90.12 284 LEU A O 1
ATOM 2215 N N . ARG A 1 285 ? -8.780 10.455 -17.553 1.00 82.62 285 ARG A N 1
ATOM 2216 C CA . ARG A 1 285 ? -9.923 9.735 -18.131 1.00 82.62 285 ARG A CA 1
ATOM 2217 C C . ARG A 1 285 ? -11.207 10.545 -18.008 1.00 82.62 285 ARG A C 1
ATOM 2219 O O . ARG A 1 285 ? -12.035 10.516 -18.912 1.00 82.62 285 ARG A O 1
ATOM 2226 N N . ARG A 1 286 ? -11.351 11.322 -16.927 1.00 70.12 286 ARG A N 1
ATOM 2227 C CA . ARG A 1 286 ? -12.485 12.248 -16.754 1.00 70.12 286 ARG A CA 1
ATOM 2228 C C . ARG A 1 286 ? -12.455 13.385 -17.776 1.00 70.12 286 ARG A C 1
ATOM 2230 O O . ARG A 1 286 ? -13.502 13.750 -18.297 1.00 70.12 286 ARG A O 1
ATOM 2237 N N . GLY A 1 287 ? -11.268 13.874 -18.141 1.00 54.75 287 GLY A N 1
ATOM 2238 C CA . GLY A 1 287 ? -11.102 14.847 -19.231 1.00 54.75 287 GLY A CA 1
ATOM 2239 C C . GLY A 1 287 ? -11.494 14.307 -20.615 1.00 54.75 287 GLY A C 1
ATOM 2240 O O . GLY A 1 287 ? -11.920 15.079 -21.465 1.00 54.75 287 GLY A O 1
ATOM 2241 N N . ALA A 1 288 ? -11.418 12.987 -20.825 1.00 50.69 288 ALA A N 1
ATOM 2242 C CA . ALA A 1 288 ? -11.896 12.321 -22.041 1.00 50.69 288 ALA A CA 1
ATOM 2243 C C . ALA A 1 288 ? -13.409 12.005 -22.019 1.00 50.69 288 ALA A C 1
ATOM 2245 O O . ALA A 1 288 ? -13.992 11.766 -23.073 1.00 50.69 288 ALA A O 1
ATOM 2246 N N . GLN A 1 289 ? -14.049 12.015 -20.843 1.00 41.94 289 GLN A N 1
ATOM 2247 C CA . GLN A 1 289 ? -15.494 11.797 -20.674 1.00 41.94 289 GLN A CA 1
ATOM 2248 C C . GLN A 1 289 ? -16.307 13.098 -20.597 1.00 41.94 289 GLN A C 1
ATOM 2250 O O . GLN A 1 289 ? -17.487 13.081 -20.937 1.00 41.94 289 GLN A O 1
ATOM 2255 N N . ALA A 1 290 ? -15.693 14.223 -20.217 1.00 41.44 290 ALA A N 1
ATOM 2256 C CA . ALA A 1 290 ? -16.332 15.542 -20.219 1.00 41.44 290 ALA A CA 1
ATOM 2257 C C . ALA A 1 290 ? -17.031 15.901 -21.554 1.00 41.44 290 ALA A C 1
ATOM 2259 O O . ALA A 1 290 ? -18.211 16.242 -21.499 1.00 41.44 290 ALA A O 1
ATOM 2260 N N . PRO A 1 291 ? -16.415 15.723 -22.746 1.00 45.53 291 PRO A N 1
ATOM 2261 C CA . PRO A 1 291 ? -17.092 16.047 -24.006 1.00 45.53 291 PRO A CA 1
ATOM 2262 C C . PRO A 1 291 ? -18.244 15.092 -24.365 1.00 45.53 291 PRO A C 1
ATOM 2264 O O . PRO A 1 291 ? -19.032 15.405 -25.249 1.00 45.53 291 PRO A O 1
ATOM 2267 N N . VAL A 1 292 ? -18.361 13.930 -23.710 1.00 49.38 292 VAL A N 1
ATOM 2268 C CA . VAL A 1 292 ? -19.459 12.975 -23.952 1.00 49.38 292 VAL A CA 1
ATOM 2269 C C . VAL A 1 292 ? -20.651 13.269 -23.044 1.00 49.38 292 VAL A C 1
ATOM 2271 O O . VAL A 1 292 ? -21.785 13.133 -23.484 1.00 49.38 292 VAL A O 1
ATOM 2274 N N . VAL A 1 293 ? -20.424 13.702 -21.801 1.00 47.88 293 VAL A N 1
ATOM 2275 C CA . VAL A 1 293 ? -21.515 14.078 -20.884 1.00 47.88 293 VAL A CA 1
ATOM 2276 C C . VAL A 1 293 ? -22.147 15.404 -21.309 1.00 47.88 293 VAL A C 1
ATOM 2278 O O . VAL A 1 293 ? -23.365 15.480 -21.381 1.00 47.88 293 VAL A O 1
ATOM 2281 N N . GLU A 1 294 ? -21.342 16.394 -21.702 1.00 47.81 294 GLU A N 1
ATOM 2282 C CA . GLU A 1 294 ? -21.836 17.695 -22.181 1.00 47.81 294 GLU A CA 1
ATOM 2283 C C . GLU A 1 294 ? -22.642 17.550 -23.490 1.00 47.81 294 GLU A C 1
ATOM 2285 O O . GLU A 1 294 ? -23.737 18.092 -23.607 1.00 47.81 294 GLU A O 1
ATOM 2290 N N . ALA A 1 295 ? -22.191 16.695 -24.419 1.00 49.47 295 ALA A N 1
ATOM 2291 C CA . ALA A 1 295 ? -22.926 16.391 -25.652 1.00 49.47 295 ALA A CA 1
ATOM 2292 C C . ALA A 1 295 ? -24.213 15.571 -25.423 1.00 49.47 295 ALA A C 1
ATOM 2294 O O . ALA A 1 295 ? -25.175 15.701 -26.179 1.00 49.47 295 ALA A O 1
ATOM 2295 N N . LEU A 1 296 ? -24.252 14.711 -24.398 1.00 46.69 296 LEU A N 1
ATOM 2296 C CA . LEU A 1 296 ? -25.462 13.965 -24.030 1.00 46.69 296 LEU A CA 1
ATOM 2297 C C . LEU A 1 296 ? -26.471 14.844 -23.279 1.00 46.69 296 LEU A C 1
ATOM 2299 O O . LEU A 1 296 ? -27.673 14.639 -23.427 1.00 46.69 296 LEU A O 1
ATOM 2303 N N . GLU A 1 297 ? -26.002 15.826 -22.508 1.00 47.91 297 GLU A N 1
ATOM 2304 C CA . GLU A 1 297 ? -26.850 16.811 -21.833 1.00 47.91 297 GLU A CA 1
ATOM 2305 C C . GLU A 1 297 ? -27.431 17.835 -22.820 1.00 47.91 297 GLU A C 1
ATOM 2307 O O . GLU A 1 297 ? -28.624 18.126 -22.733 1.00 47.91 297 GLU A O 1
ATOM 2312 N N . GLU A 1 298 ? -26.661 18.302 -23.810 1.00 58.06 298 GLU A N 1
ATOM 2313 C CA . GLU A 1 298 ? -27.179 19.140 -24.907 1.00 58.06 298 GLU A CA 1
ATOM 2314 C C . GLU A 1 298 ? -28.207 18.386 -25.766 1.00 58.06 298 GLU A C 1
ATOM 2316 O O . GLU A 1 298 ? -29.298 18.901 -26.016 1.00 58.06 298 GLU A O 1
ATOM 2321 N N . ALA A 1 299 ? -27.931 17.130 -26.138 1.00 54.22 299 ALA A N 1
ATOM 2322 C CA . ALA A 1 299 ? -28.877 16.311 -26.901 1.00 54.22 299 ALA A CA 1
ATOM 2323 C C . ALA A 1 299 ? -30.166 16.000 -26.111 1.00 54.22 299 ALA A C 1
ATOM 2325 O O . ALA A 1 299 ? -31.260 15.954 -26.680 1.00 54.22 299 ALA A O 1
ATOM 2326 N N . ALA A 1 300 ? -30.064 15.814 -24.790 1.00 53.66 300 ALA A N 1
ATOM 2327 C CA . ALA A 1 300 ? -31.226 15.630 -23.924 1.00 53.66 300 ALA A CA 1
ATOM 2328 C C . ALA A 1 300 ? -32.061 16.918 -23.795 1.00 53.66 300 ALA A C 1
ATOM 2330 O O . ALA A 1 300 ? -33.289 16.841 -23.754 1.00 53.66 300 ALA A O 1
ATOM 2331 N N . GLN A 1 301 ? -31.422 18.091 -23.778 1.00 58.94 301 GLN A N 1
ATOM 2332 C CA . GLN A 1 301 ? -32.102 19.387 -23.725 1.00 58.94 301 GLN A CA 1
ATOM 2333 C C . GLN A 1 301 ? -32.794 19.753 -25.046 1.00 58.94 301 GLN A C 1
ATOM 2335 O O . GLN A 1 301 ? -33.903 20.281 -25.001 1.00 58.94 301 GLN A O 1
ATOM 2340 N N . GLU A 1 302 ? -32.215 19.416 -26.203 1.00 60.84 302 GLU A N 1
ATOM 2341 C CA . GLU A 1 302 ? -32.891 19.572 -27.502 1.00 60.84 302 GLU A CA 1
ATOM 2342 C C . GLU A 1 302 ? -34.105 18.640 -27.632 1.00 60.84 302 GLU A C 1
ATOM 2344 O O . GLU A 1 302 ? -35.166 19.076 -28.069 1.00 60.84 302 GLU A O 1
ATOM 2349 N N . SER A 1 303 ? -34.005 17.390 -27.165 1.00 54.09 303 SER A N 1
ATOM 2350 C CA . SER A 1 303 ? -35.126 16.433 -27.217 1.00 54.09 303 SER A CA 1
ATOM 2351 C C . SER A 1 303 ? -36.288 16.748 -26.264 1.00 54.09 303 SER A C 1
ATOM 2353 O O . SER A 1 303 ? -37.381 16.216 -26.427 1.00 54.09 303 SER A O 1
ATOM 2355 N N . ALA A 1 304 ? -36.055 17.593 -25.256 1.00 54.81 304 ALA A N 1
ATOM 2356 C CA . ALA A 1 304 ? -37.073 18.044 -24.307 1.00 54.81 304 ALA A CA 1
ATOM 2357 C C . ALA A 1 304 ? -37.737 19.373 -24.723 1.00 54.81 304 ALA A C 1
ATOM 2359 O O . ALA A 1 304 ? -38.640 19.845 -24.029 1.00 54.81 304 ALA A O 1
ATOM 2360 N N . ALA A 1 305 ? -37.265 19.988 -25.813 1.00 55.09 305 ALA A N 1
ATOM 2361 C CA . ALA A 1 305 ? -37.766 21.248 -26.356 1.00 55.09 305 ALA A CA 1
ATOM 2362 C C . ALA A 1 305 ? -38.654 21.076 -27.610 1.00 55.09 305 ALA A C 1
ATOM 2364 O O . ALA A 1 305 ? -39.194 22.074 -28.095 1.00 55.09 305 ALA A O 1
ATOM 2365 N N . GLU A 1 306 ? -38.830 19.842 -28.100 1.00 43.53 306 GLU A N 1
ATOM 2366 C CA . GLU A 1 306 ? -39.872 19.432 -29.065 1.00 43.53 306 GLU A CA 1
ATOM 2367 C C . GLU A 1 306 ? -41.104 18.844 -28.356 1.00 43.53 306 GLU A C 1
ATOM 2369 O O . GLU A 1 306 ? -42.231 19.099 -28.845 1.00 43.53 306 GLU A O 1
#

Secondary structure (DSSP, 8-state):
---------------------------TT----EE--GGGGGG--TTSEEEEEEESS---EEEEEPPPHHHHHHHHHHHHHHHHHHHHHHHHHHHHHHHHHHHHHTSTT--SPPPPPPPPP-TTT-----TGGGSEEEE-SS--SEE-SS-EEEEEEE-SEEEEEEEEEETTEEEEEEES-EEEEE-TT-EEEEEEEEEEB-TTS-B-SSPPTT--HHHHHHTEEEEEE---GGG--TTS-GGGEE----EE------TT-PEEEEBP-BTTTEEEETTEEEEHHHHHHHHHHHHHHHHHHHHT--

Foldseek 3Di:
DDDDDDDDDDDDDDPPDPPPPPPPPDLPLDWDKFWQADLSLLPDDLQFWKEKEKEQAQFKFKKWFDDDPVNVVVLVVVLVVVLVVQQVCLVVVQVVLVVVQVVQVPDPPSPDDRDDHDDRRDPVPDDDDDSRVNRMDMWDSPRWRDDDNGMTMIMMTGHWFKMKTQFTDDFQPGEGQFAFIKIWTIDRNAYAYKYKYKFFADPQLDGDPDDDPPDDPVNRVVRIAMEIGWDDCVSVPPSHDNVRYDYTDIATDHGDDPPRNHHHHHYADDPQAWHDDRPRIDGNVVVVCVVVVVVVVVVVVVVVVD

Sequence (306 aa):
MMRAALSAVALAAASLALTAVPLRAQDPTAFEYRAVTGRSVEALDPTKAYLLVEAPGMILSTWLVMPDEAQRAEWERQRQAALAEAVAAFPGRLVSYKRDHETWANSRGRRRAEPEQPIEPSNENFAWPELESRRMFTIGPQNRIASESEYSLWLYEVPAGEIIFRGLGMGAFGDCACLGTLAFATQPGKVTAVRIAYAPLDSEGRRIDRFPGGSNSLDISTRSGVIIEPPSDYALDPRIPREMITVPEFRLVEAIPNWFGQTVNRVQPYPGLFSYDGTRMVDLRRGAQAPVVEALEEAAQESAAE

Organism: NCBI:txid1503981

Radius of gyration: 29.12 Å; chains: 1; bounding box: 66×67×108 Å

pLDDT: mean 84.72, std 17.14, range [35.09, 98.62]